Protein AF-A0A819MX46-F1 (afdb_monomer_lite)

Secondary structure (DSSP, 8-state):
-TTTTEEEEEEEE-TTSSEEEEEEEETTSS-EEEEEEETTBSSEEEEEEEE--EEE-SS-EEEETTBSSEEEEESEEEEEETTS-EEEEEESSS-EEEEEETTEEEESS-EEEEEEEEEPPSSHHHHHHHHHHTTEEEEEEEEEEEEETTEEEEEEEEEEEE-TTSPPEEEE-HHHHHHB-TTT-EEEEEEEE-SSS-EEEEEE-SEEEEEES---

Structure (mmCIF, N/CA/C/O backbone):
data_AF-A0A819MX46-F1
#
_entry.id   AF-A0A819MX46-F1
#
loop_
_atom_site.group_PDB
_atom_site.id
_atom_site.type_symbol
_atom_site.label_atom_id
_atom_site.label_alt_id
_atom_site.label_comp_id
_atom_site.label_asym_id
_atom_site.label_entity_id
_atom_site.label_seq_id
_atom_site.pdbx_PDB_ins_code
_atom_site.Cartn_x
_atom_site.Cartn_y
_atom_site.Cartn_z
_atom_site.occupancy
_atom_site.B_iso_or_equiv
_atom_site.auth_seq_id
_atom_site.auth_comp_id
_atom_site.auth_asym_id
_atom_site.auth_atom_id
_atom_site.pdbx_PDB_model_num
ATOM 1 N N . THR A 1 1 ? -19.510 -9.270 14.414 1.00 53.75 1 THR A N 1
ATOM 2 C CA . THR A 1 1 ? -18.675 -8.333 13.628 1.00 53.75 1 THR A CA 1
ATOM 3 C C . THR A 1 1 ? -19.133 -8.400 12.187 1.00 53.75 1 THR A C 1
ATOM 5 O O . THR A 1 1 ? -19.470 -9.494 11.762 1.00 53.75 1 THR A O 1
ATOM 8 N N . GLU A 1 2 ? -19.171 -7.277 11.461 1.00 59.25 2 GLU A N 1
ATOM 9 C CA . GLU A 1 2 ? -19.711 -7.155 10.081 1.00 59.25 2 GLU A CA 1
ATOM 10 C C . GLU A 1 2 ? -19.199 -8.226 9.093 1.00 59.25 2 GLU A C 1
ATOM 12 O O . GLU A 1 2 ? -19.876 -8.558 8.134 1.00 59.25 2 GLU A O 1
ATOM 17 N N . PHE A 1 3 ? -18.049 -8.849 9.358 1.00 66.06 3 PHE A N 1
ATOM 18 C CA . PHE A 1 3 ? -17.465 -9.887 8.506 1.00 66.06 3 PHE A CA 1
ATOM 19 C C . PHE A 1 3 ? -17.451 -11.304 9.114 1.00 66.06 3 PHE A C 1
ATOM 21 O O . PHE A 1 3 ? -16.640 -12.141 8.740 1.00 66.06 3 PHE A O 1
ATOM 28 N N . SER A 1 4 ? -18.353 -11.640 10.043 1.00 63.56 4 SER A N 1
ATOM 29 C CA . SER A 1 4 ? -18.427 -13.011 10.592 1.00 63.56 4 SER A CA 1
ATOM 30 C C . SER A 1 4 ? -18.821 -14.085 9.561 1.00 63.56 4 SER A C 1
ATOM 32 O O . SER A 1 4 ? -18.585 -15.264 9.800 1.00 63.56 4 SER A O 1
ATOM 34 N N . THR A 1 5 ? -19.396 -13.685 8.420 1.00 72.69 5 THR A N 1
ATOM 35 C CA . THR A 1 5 ? -19.747 -14.537 7.263 1.00 72.69 5 THR A CA 1
ATOM 36 C C . THR A 1 5 ? -19.265 -13.894 5.956 1.00 72.69 5 THR A C 1
ATOM 38 O O . THR A 1 5 ? -20.031 -13.603 5.041 1.00 72.69 5 THR A O 1
ATOM 41 N N . GLN A 1 6 ? -17.968 -13.599 5.896 1.00 82.88 6 GLN A N 1
ATOM 42 C CA . GLN A 1 6 ? -17.327 -12.958 4.745 1.00 82.88 6 GLN A CA 1
ATOM 43 C C . GLN A 1 6 ? -17.134 -13.915 3.556 1.00 82.88 6 GLN A C 1
ATOM 45 O O . GLN A 1 6 ? -16.732 -15.066 3.731 1.00 82.88 6 GLN A O 1
ATOM 50 N N . LYS A 1 7 ? -17.364 -13.413 2.340 1.00 89.50 7 LYS A N 1
ATOM 51 C CA . LYS A 1 7 ? -16.991 -14.060 1.076 1.00 89.50 7 LYS A CA 1
ATOM 52 C C . LYS A 1 7 ? -15.797 -13.353 0.450 1.00 89.50 7 LYS A C 1
ATOM 54 O O . LYS A 1 7 ? -15.616 -12.150 0.639 1.00 89.50 7 LYS A O 1
ATOM 59 N N . PHE A 1 8 ? -15.010 -14.111 -0.308 1.00 93.81 8 PHE A N 1
ATOM 60 C CA . PHE A 1 8 ? -13.882 -13.611 -1.086 1.00 93.81 8 PHE A CA 1
ATOM 61 C C . PHE A 1 8 ? -14.076 -13.958 -2.554 1.00 93.81 8 PHE A C 1
ATOM 63 O O . PHE A 1 8 ? -14.440 -15.084 -2.886 1.00 93.81 8 PHE A O 1
ATOM 70 N N . GLU A 1 9 ? -13.795 -12.995 -3.419 1.00 95.44 9 GLU A N 1
ATOM 71 C CA . GLU A 1 9 ? -13.891 -13.142 -4.865 1.00 95.44 9 GLU A CA 1
ATOM 72 C C . GLU A 1 9 ? -12.695 -12.457 -5.530 1.00 95.44 9 GLU A C 1
ATOM 74 O O . GLU A 1 9 ? -12.304 -11.357 -5.133 1.00 95.44 9 GLU A O 1
ATOM 79 N N . ILE A 1 10 ? -12.111 -13.102 -6.541 1.00 96.44 10 ILE A N 1
ATOM 80 C CA . ILE A 1 10 ? -11.171 -12.445 -7.453 1.00 96.44 10 ILE A CA 1
ATOM 81 C C . ILE A 1 10 ? -12.015 -11.734 -8.506 1.00 96.44 10 ILE A C 1
ATOM 83 O O . ILE A 1 10 ? -12.691 -12.391 -9.290 1.00 96.44 10 ILE A O 1
ATOM 87 N N . ILE A 1 11 ? -11.973 -10.404 -8.517 1.00 96.94 11 ILE A N 1
ATOM 88 C CA . ILE A 1 11 ? -12.794 -9.586 -9.424 1.00 96.94 11 ILE A CA 1
ATOM 89 C C . ILE A 1 11 ? -12.012 -9.071 -10.637 1.00 96.94 11 ILE A C 1
ATOM 91 O O . ILE A 1 11 ? -12.609 -8.564 -11.581 1.00 96.94 11 ILE A O 1
ATOM 95 N N . TYR A 1 12 ? -10.680 -9.169 -10.605 1.00 96.75 12 TYR A N 1
ATOM 96 C CA . TYR A 1 12 ? -9.804 -8.758 -11.700 1.00 96.75 12 TYR A CA 1
ATOM 97 C C . TYR A 1 12 ? -8.440 -9.445 -11.597 1.00 96.75 12 TYR A C 1
ATOM 99 O O . TYR A 1 12 ? -7.928 -9.643 -10.492 1.00 96.75 12 TYR A O 1
ATOM 107 N N . VAL A 1 13 ? -7.848 -9.753 -12.747 1.00 96.06 13 VAL A N 1
ATOM 108 C CA . VAL A 1 13 ? -6.451 -10.165 -12.927 1.00 96.06 13 VAL A CA 1
ATOM 109 C C . VAL A 1 13 ? -5.964 -9.441 -14.178 1.00 96.06 13 VAL A C 1
ATOM 111 O O . VAL A 1 13 ? -6.679 -9.454 -15.181 1.00 96.06 13 VAL A O 1
ATOM 114 N N . ASP A 1 14 ? -4.808 -8.779 -14.117 1.00 93.19 14 ASP A N 1
ATOM 115 C CA . ASP A 1 14 ? -4.242 -8.163 -15.319 1.00 93.19 14 ASP A CA 1
ATOM 116 C C . ASP A 1 14 ? -3.631 -9.223 -16.253 1.00 93.19 14 ASP A C 1
ATOM 118 O O . ASP A 1 14 ? -3.225 -10.305 -15.830 1.00 93.19 14 ASP A O 1
ATOM 122 N N . ASP A 1 15 ? -3.562 -8.911 -17.543 1.00 87.38 15 ASP A N 1
ATOM 123 C CA . ASP A 1 15 ? -2.769 -9.666 -18.517 1.00 87.38 15 ASP A CA 1
ATOM 124 C C . ASP A 1 15 ? -1.488 -8.861 -18.753 1.00 87.38 15 ASP A C 1
ATOM 126 O O . ASP A 1 15 ? -1.492 -7.903 -19.532 1.00 87.38 15 ASP A O 1
ATOM 130 N N . PRO A 1 16 ? -0.466 -9.071 -17.902 1.00 88.88 16 PRO A N 1
ATOM 131 C CA . PRO A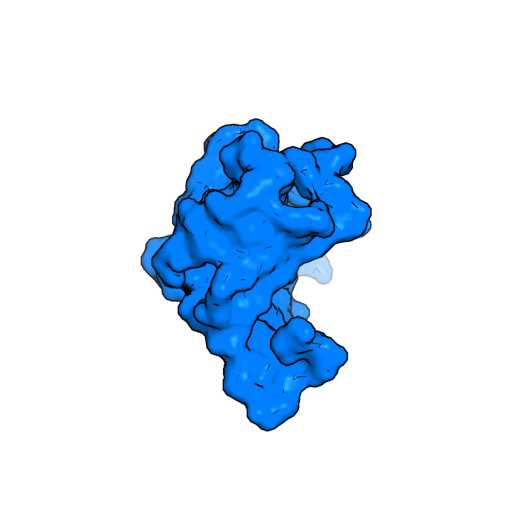 1 16 ? 0.346 -10.297 -17.940 1.00 88.88 16 PRO A CA 1
ATOM 132 C C . PRO A 1 16 ? 0.491 -11.037 -16.582 1.00 88.88 16 PRO A C 1
ATOM 134 O O . PRO A 1 16 ? 1.447 -11.792 -16.382 1.00 88.88 16 PRO A O 1
ATOM 137 N N . GLY A 1 17 ? -0.395 -10.802 -15.610 1.00 92.00 17 GLY A N 1
ATOM 138 C CA . GLY A 1 17 ? -0.396 -11.480 -14.305 1.00 92.00 17 GLY A CA 1
ATOM 139 C C . GLY A 1 17 ? 0.485 -10.840 -13.219 1.00 92.00 17 GLY A C 1
ATOM 140 O O . GLY A 1 17 ? 0.963 -11.532 -12.308 1.00 92.00 17 GLY A O 1
ATOM 141 N N . PHE A 1 18 ? 0.722 -9.526 -13.283 1.00 94.31 18 PHE A N 1
ATOM 142 C CA . PHE A 1 18 ? 1.382 -8.757 -12.219 1.00 94.31 18 PHE A CA 1
ATOM 143 C C . PHE A 1 18 ? 0.427 -8.283 -11.122 1.00 94.31 18 PHE A C 1
ATOM 145 O O . PHE A 1 18 ? 0.902 -7.943 -10.028 1.00 94.31 18 PHE A O 1
ATOM 152 N N . SER A 1 19 ? -0.881 -8.280 -11.366 1.00 96.75 19 SER A N 1
ATOM 153 C CA . SER A 1 19 ? -1.886 -7.923 -10.377 1.00 96.75 19 SER A CA 1
ATOM 154 C C . SER A 1 19 ? -3.064 -8.882 -10.329 1.00 96.75 19 SER A C 1
ATOM 156 O O . SER A 1 19 ? -3.458 -9.515 -11.304 1.00 96.75 19 SER A O 1
ATOM 158 N N . LEU A 1 20 ? -3.655 -8.952 -9.143 1.00 97.31 20 LEU A N 1
ATOM 159 C CA . LEU A 1 20 ? -4.991 -9.481 -8.939 1.00 97.31 20 LEU A CA 1
ATOM 160 C C . LEU A 1 20 ? -5.723 -8.570 -7.959 1.00 97.31 20 LEU A C 1
ATOM 162 O O . LEU A 1 20 ? -5.113 -8.021 -7.041 1.00 97.31 20 LEU A O 1
ATOM 166 N N . THR A 1 21 ? -7.029 -8.415 -8.125 1.00 98.12 21 THR A N 1
ATOM 167 C CA . THR A 1 21 ? -7.861 -7.649 -7.195 1.00 98.12 21 THR A CA 1
ATOM 168 C C . THR A 1 21 ? -8.832 -8.578 -6.492 1.00 98.12 21 THR A C 1
ATOM 170 O O . THR A 1 21 ? -9.661 -9.230 -7.129 1.00 98.12 21 THR A O 1
ATOM 173 N N . LEU A 1 22 ? -8.735 -8.618 -5.163 1.00 97.56 22 LEU A N 1
ATOM 174 C CA . LEU A 1 22 ? -9.666 -9.343 -4.307 1.00 97.56 22 LEU A CA 1
ATOM 175 C C . LEU A 1 22 ? -10.770 -8.414 -3.822 1.00 97.56 22 LEU A C 1
ATOM 177 O O . LEU A 1 22 ? -10.511 -7.275 -3.439 1.00 97.56 22 LEU A O 1
ATOM 181 N N . LYS A 1 23 ? -11.988 -8.935 -3.752 1.00 96.69 23 LYS A N 1
ATOM 182 C CA . LYS A 1 23 ? -13.108 -8.316 -3.055 1.00 96.69 23 LYS A CA 1
ATOM 183 C C . LYS A 1 23 ? -13.512 -9.201 -1.889 1.00 96.69 23 LYS A C 1
ATOM 185 O O . LYS A 1 23 ? -13.862 -10.363 -2.078 1.00 96.69 23 LYS A O 1
ATOM 190 N N . MET A 1 24 ? -13.485 -8.635 -0.691 1.00 95.25 24 MET A N 1
ATOM 191 C CA . MET A 1 24 ? -14.119 -9.207 0.488 1.00 95.25 24 MET A CA 1
ATOM 192 C C . MET A 1 24 ? -15.455 -8.506 0.710 1.00 95.25 24 MET A C 1
ATOM 194 O O . MET A 1 24 ? -15.516 -7.278 0.679 1.00 95.25 24 MET A O 1
ATOM 198 N N . TYR A 1 25 ? -16.530 -9.254 0.922 1.00 93.94 25 TYR A N 1
ATOM 199 C CA . TYR A 1 25 ? -17.860 -8.681 1.132 1.00 93.94 25 TYR A CA 1
ATOM 200 C C . TYR A 1 25 ? -18.735 -9.598 1.983 1.00 93.94 25 TYR A C 1
ATOM 202 O O . TYR A 1 25 ? -18.407 -10.765 2.205 1.00 93.94 25 TYR A O 1
ATOM 210 N N . GLN A 1 26 ? -19.853 -9.060 2.458 1.00 87.19 26 GLN A N 1
ATOM 211 C CA . GLN A 1 26 ? -20.909 -9.827 3.107 1.00 87.19 26 GLN A CA 1
ATOM 212 C C . GLN A 1 26 ? -22.122 -9.889 2.172 1.00 87.19 26 GLN A C 1
ATOM 214 O O . GLN A 1 26 ? -22.510 -8.878 1.585 1.00 87.19 26 GLN A O 1
ATOM 219 N N . GLU A 1 27 ? -22.724 -11.068 2.015 1.00 83.19 27 GLU A N 1
ATOM 220 C CA . GLU A 1 27 ? -23.950 -11.197 1.222 1.00 83.19 27 GLU A CA 1
ATOM 221 C C . GLU A 1 27 ? -25.087 -10.373 1.822 1.00 83.19 27 GLU A C 1
ATOM 223 O O . GLU A 1 27 ? -25.226 -10.281 3.040 1.00 83.19 27 GLU A O 1
ATOM 228 N N . ASN A 1 28 ? -25.911 -9.788 0.951 1.00 85.12 28 ASN A N 1
ATOM 229 C CA . ASN A 1 28 ? -27.025 -8.915 1.332 1.00 85.12 28 ASN A CA 1
ATOM 230 C C . ASN A 1 28 ? -26.604 -7.658 2.124 1.00 85.12 28 ASN A C 1
ATOM 232 O O . ASN A 1 28 ? -27.431 -7.048 2.798 1.00 85.12 28 ASN A O 1
ATOM 236 N N . SER A 1 29 ? -25.335 -7.246 2.024 1.00 86.62 29 SER A N 1
ATOM 237 C CA . SER A 1 29 ? -24.815 -5.988 2.562 1.00 86.62 29 SER A CA 1
ATOM 238 C C . SER A 1 29 ? -24.080 -5.197 1.477 1.00 86.62 29 SER A C 1
ATOM 240 O O . SER A 1 29 ? -23.546 -5.760 0.523 1.00 86.62 29 SER A O 1
ATOM 242 N N . GLN A 1 30 ? -24.030 -3.874 1.631 1.00 87.25 30 GLN A N 1
ATOM 243 C CA . GLN A 1 30 ? -23.189 -3.004 0.799 1.00 87.25 30 GLN A CA 1
ATOM 244 C C . GLN A 1 30 ? -21.731 -2.950 1.295 1.00 87.25 30 GLN A C 1
ATOM 246 O O . GLN A 1 30 ? -20.857 -2.430 0.595 1.00 87.25 30 GLN A O 1
ATOM 251 N N . SER A 1 31 ? -21.456 -3.496 2.485 1.00 93.62 31 SER A N 1
ATOM 252 C CA . SER A 1 31 ? -20.128 -3.521 3.093 1.00 93.62 31 SER A CA 1
ATOM 253 C C . SER A 1 31 ? -19.159 -4.370 2.275 1.00 93.62 31 SER A C 1
ATOM 255 O O . SER A 1 31 ? -19.372 -5.567 2.062 1.00 93.62 31 SER A O 1
ATOM 257 N N . SER A 1 32 ? -18.063 -3.762 1.829 1.00 95.62 32 SER A N 1
ATOM 258 C CA . SER A 1 32 ? -17.003 -4.486 1.128 1.00 95.62 32 SER A CA 1
ATOM 259 C C . SER A 1 32 ? -15.630 -3.857 1.328 1.00 95.62 32 SER A C 1
ATOM 261 O O . SER A 1 32 ? -15.505 -2.694 1.713 1.00 95.62 32 SER A O 1
ATOM 263 N N . ILE A 1 33 ? -14.598 -4.658 1.076 1.00 97.44 33 ILE A N 1
ATOM 264 C CA . ILE A 1 33 ? -13.205 -4.233 1.012 1.00 97.44 33 ILE A CA 1
ATOM 265 C C . ILE A 1 33 ? -12.617 -4.737 -0.303 1.00 97.44 33 ILE A C 1
ATOM 267 O O . ILE A 1 33 ? -12.605 -5.944 -0.551 1.00 97.44 33 ILE A O 1
ATOM 271 N N . ILE A 1 34 ? -12.115 -3.825 -1.130 1.00 98.12 34 ILE A N 1
ATOM 272 C CA . ILE A 1 34 ? -11.384 -4.152 -2.358 1.00 98.12 34 ILE A CA 1
ATOM 273 C C . ILE A 1 34 ? -9.882 -4.034 -2.089 1.00 98.12 34 ILE A C 1
ATOM 275 O O . ILE A 1 34 ? -9.417 -3.071 -1.484 1.00 98.12 34 ILE A O 1
ATOM 279 N N . MET A 1 35 ? -9.117 -5.033 -2.516 1.00 98.25 35 MET A N 1
ATOM 280 C CA . MET A 1 35 ? -7.686 -5.162 -2.251 1.00 98.25 35 MET A CA 1
ATOM 281 C C . MET A 1 35 ? -6.945 -5.438 -3.562 1.00 98.25 35 MET A C 1
ATOM 283 O O . MET A 1 35 ? -6.883 -6.598 -3.987 1.00 98.25 35 MET A O 1
ATOM 287 N N . PRO A 1 36 ? -6.383 -4.408 -4.219 1.00 98.00 36 PRO A N 1
ATOM 288 C CA . PRO A 1 36 ? -5.466 -4.619 -5.329 1.00 98.00 36 PRO A CA 1
ATOM 289 C C . PRO A 1 36 ? -4.142 -5.170 -4.789 1.00 98.00 36 PRO A C 1
ATOM 291 O O . PRO A 1 36 ? -3.458 -4.531 -3.986 1.00 98.00 36 PRO A O 1
ATOM 294 N N . ILE A 1 37 ? -3.776 -6.371 -5.225 1.00 97.75 37 ILE A N 1
ATOM 295 C CA . ILE A 1 37 ? -2.516 -7.030 -4.892 1.00 97.75 37 ILE A CA 1
ATOM 296 C C . ILE A 1 37 ? -1.636 -6.971 -6.131 1.00 97.75 37 ILE A C 1
ATOM 298 O O . ILE A 1 37 ? -1.878 -7.676 -7.107 1.00 97.75 37 ILE A O 1
ATOM 302 N N . VAL A 1 38 ? -0.603 -6.130 -6.081 1.00 97.50 38 VAL A N 1
ATOM 303 C CA . VAL A 1 38 ? 0.320 -5.913 -7.202 1.00 97.50 38 VAL A CA 1
ATOM 304 C C . VAL A 1 38 ? 1.732 -6.325 -6.810 1.00 97.50 38 VAL A C 1
ATOM 306 O O . VAL A 1 38 ? 2.211 -6.032 -5.709 1.00 97.50 38 VAL A O 1
ATOM 309 N N . ARG A 1 39 ? 2.418 -7.014 -7.721 1.00 95.06 39 ARG A N 1
ATOM 310 C CA . ARG A 1 39 ? 3.807 -7.454 -7.555 1.00 95.06 39 ARG A CA 1
ATOM 311 C C . ARG A 1 39 ? 4.733 -6.273 -7.278 1.00 95.06 39 ARG A C 1
ATOM 313 O O . ARG A 1 39 ? 5.031 -5.518 -8.185 1.00 95.06 39 ARG A O 1
ATOM 320 N N . GLY A 1 40 ? 5.253 -6.207 -6.051 1.00 95.50 40 GLY A N 1
ATOM 321 C CA . GLY A 1 40 ? 6.196 -5.1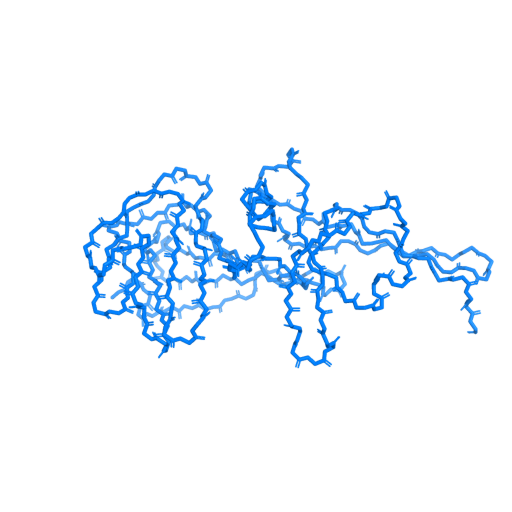75 -5.610 1.00 95.50 40 GLY A CA 1
ATOM 322 C C . GLY A 1 40 ? 5.553 -4.018 -4.837 1.00 95.50 40 GLY A C 1
ATOM 323 O O . GLY A 1 40 ? 6.268 -3.103 -4.431 1.00 95.50 40 GLY A O 1
ATOM 324 N N . MET A 1 41 ? 4.238 -4.025 -4.596 1.00 97.44 41 MET A N 1
ATOM 325 C CA . MET A 1 41 ? 3.563 -2.908 -3.925 1.00 97.44 41 MET A CA 1
ATOM 326 C C . MET A 1 41 ? 4.273 -2.490 -2.622 1.00 97.44 41 MET A C 1
ATOM 328 O O . MET A 1 41 ? 4.567 -3.319 -1.759 1.00 97.44 41 MET A O 1
ATOM 332 N N . ALA A 1 42 ? 4.551 -1.192 -2.470 1.00 97.88 42 ALA A N 1
ATOM 333 C CA . ALA A 1 42 ? 5.226 -0.665 -1.278 1.00 97.88 42 ALA A CA 1
ATOM 334 C C . ALA A 1 42 ? 4.301 -0.561 -0.050 1.00 97.88 42 ALA A C 1
ATOM 336 O O . ALA A 1 42 ? 4.762 -0.433 1.085 1.00 97.88 42 ALA A O 1
ATOM 337 N N . TYR A 1 43 ? 2.990 -0.640 -0.281 1.00 98.50 43 TYR A N 1
ATOM 338 C CA . TYR A 1 43 ? 1.957 -0.591 0.743 1.00 98.50 43 TYR A CA 1
ATOM 339 C C . TYR A 1 43 ? 0.869 -1.588 0.369 1.00 98.50 43 TYR A C 1
ATOM 341 O O . TYR A 1 43 ? 0.444 -1.634 -0.790 1.00 98.50 43 TYR A O 1
ATOM 349 N N . 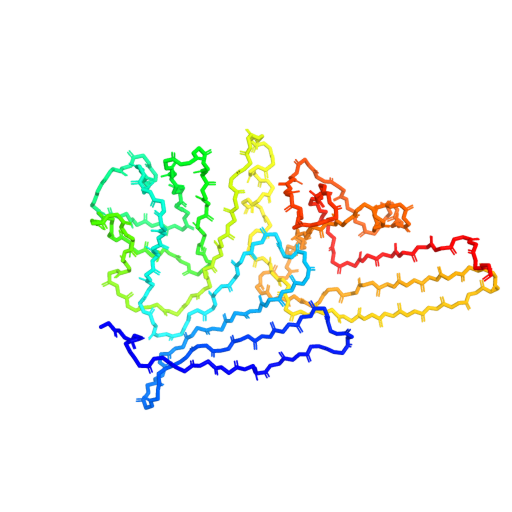VAL A 1 44 ? 0.369 -2.317 1.360 1.00 98.00 44 VAL A N 1
ATOM 350 C CA . VAL A 1 44 ? -0.877 -3.072 1.222 1.00 98.00 44 VAL A CA 1
ATOM 351 C C . VAL A 1 44 ? -2.024 -2.069 1.198 1.00 98.00 44 VAL A C 1
ATOM 353 O O . VAL A 1 44 ? -2.035 -1.144 2.009 1.00 98.00 44 VAL A O 1
ATOM 356 N N . THR A 1 45 ? -2.962 -2.219 0.266 1.00 98.69 45 THR A N 1
ATOM 357 C CA . THR A 1 45 ? -4.048 -1.252 0.048 1.00 98.69 45 THR A CA 1
ATOM 358 C C . THR A 1 45 ? -5.404 -1.915 0.266 1.00 98.69 45 THR A C 1
ATOM 360 O O . THR A 1 45 ? -5.642 -3.013 -0.231 1.00 98.69 45 THR A O 1
ATOM 363 N N . PHE A 1 46 ? -6.281 -1.237 1.002 1.00 98.44 46 PHE A N 1
ATOM 364 C CA . PHE A 1 46 ? -7.634 -1.677 1.326 1.00 98.44 46 PHE A CA 1
ATOM 365 C C . PHE A 1 46 ? -8.615 -0.545 1.024 1.00 98.44 46 PHE A C 1
ATOM 367 O O . PHE A 1 46 ? -8.626 0.476 1.711 1.00 98.44 46 PHE A O 1
ATOM 374 N N . GLU A 1 47 ? -9.448 -0.712 0.008 1.00 98.44 47 GLU A N 1
ATOM 375 C CA . GLU A 1 47 ? -10.532 0.214 -0.304 1.00 98.44 47 GLU A CA 1
ATOM 376 C C . GLU A 1 47 ? -11.801 -0.239 0.422 1.00 98.44 47 GLU A C 1
ATOM 378 O O . GLU A 1 47 ? -12.464 -1.188 0.007 1.00 98.44 47 GLU A O 1
ATOM 383 N N . TYR A 1 48 ? -12.117 0.418 1.533 1.00 97.81 48 TYR A N 1
ATOM 384 C CA . TYR A 1 48 ? -13.323 0.175 2.316 1.00 97.81 48 TYR A CA 1
ATOM 385 C C . TYR A 1 48 ? -14.527 0.868 1.674 1.00 97.81 48 TYR A C 1
ATOM 387 O O . TYR A 1 48 ? -14.446 2.039 1.299 1.00 97.81 48 TYR A O 1
ATOM 395 N N . ASN A 1 49 ? -15.659 0.170 1.640 1.00 96.94 49 ASN A N 1
ATOM 396 C CA . ASN A 1 49 ? -16.969 0.717 1.314 1.00 96.94 49 ASN A CA 1
ATOM 397 C C . ASN A 1 49 ? -17.959 0.331 2.413 1.00 96.94 49 ASN A C 1
ATOM 399 O O . ASN A 1 49 ? -18.251 -0.856 2.561 1.00 96.94 49 ASN A O 1
ATOM 403 N N . SER A 1 50 ? -18.456 1.313 3.171 1.00 95.38 50 SER A N 1
ATOM 404 C CA . SER A 1 50 ? -19.415 1.124 4.271 1.00 95.38 50 SER A CA 1
ATOM 405 C C . SER A 1 50 ? -19.055 -0.032 5.213 1.00 95.38 50 SER A C 1
ATOM 407 O O . SER A 1 50 ? -19.892 -0.878 5.522 1.00 95.38 50 SER A O 1
ATOM 409 N N . ALA A 1 51 ? -17.794 -0.100 5.640 1.00 95.25 51 ALA A N 1
ATOM 410 C CA . ALA A 1 51 ? -17.289 -1.180 6.487 1.00 95.25 51 ALA A CA 1
ATOM 411 C C . ALA A 1 51 ? -16.427 -0.631 7.627 1.00 95.25 51 ALA A C 1
ATOM 413 O O . ALA A 1 51 ? -15.721 0.364 7.457 1.00 95.25 51 ALA A O 1
ATOM 414 N N . THR A 1 52 ? -16.480 -1.269 8.794 1.00 95.88 52 THR A N 1
ATOM 415 C CA . THR A 1 52 ? -15.741 -0.849 9.991 1.00 95.88 52 THR A CA 1
ATOM 416 C C . THR A 1 52 ? -14.360 -1.519 10.034 1.00 95.88 52 THR A C 1
ATOM 418 O O . THR A 1 52 ? -14.285 -2.751 10.086 1.00 95.88 52 THR A O 1
ATOM 421 N N . PRO A 1 53 ? -13.243 -0.762 10.038 1.00 96.06 53 PRO A N 1
ATOM 422 C CA . PRO A 1 53 ? -11.906 -1.346 10.093 1.00 96.06 53 PRO A CA 1
ATOM 423 C C . PRO A 1 53 ? -11.670 -2.154 11.364 1.00 96.06 53 PRO A C 1
ATOM 425 O O . PRO A 1 53 ? -12.039 -1.744 12.464 1.00 96.06 53 PRO A O 1
ATOM 428 N N . LYS A 1 54 ? -10.963 -3.271 11.225 1.00 95.62 54 LYS A N 1
ATOM 429 C CA . LYS A 1 54 ? -10.392 -4.008 12.349 1.00 95.62 54 LYS A CA 1
ATOM 430 C C . LYS A 1 54 ? -8.972 -4.414 11.988 1.00 95.62 54 LYS A C 1
ATOM 432 O O . LYS A 1 54 ? -8.775 -5.133 11.013 1.00 95.62 54 LYS A O 1
ATOM 437 N N . ILE A 1 55 ? -7.995 -3.977 12.777 1.00 96.06 55 ILE A N 1
ATOM 438 C CA . ILE A 1 55 ? -6.604 -4.410 12.634 1.00 96.06 55 ILE A CA 1
ATOM 439 C C . ILE A 1 55 ? -6.254 -5.304 13.817 1.00 96.06 55 ILE A C 1
ATOM 441 O O . ILE A 1 55 ? -6.381 -4.919 14.980 1.00 96.06 55 ILE A O 1
ATOM 445 N N . SER A 1 56 ? -5.802 -6.511 13.503 1.00 94.69 56 SER A N 1
ATOM 446 C CA . SER A 1 56 ? -5.331 -7.496 14.469 1.00 94.69 56 SER A CA 1
ATOM 447 C C . SER A 1 56 ? -4.061 -8.156 13.957 1.00 94.69 56 SER A C 1
ATOM 449 O O . SER A 1 56 ? -3.857 -8.282 12.752 1.00 94.69 56 SER A O 1
ATOM 451 N N . THR A 1 57 ? -3.227 -8.610 14.880 1.00 95.62 57 THR A N 1
ATOM 452 C CA . THR A 1 57 ? -1.957 -9.279 14.599 1.00 95.62 57 THR A CA 1
ATOM 453 C C . THR A 1 57 ? -1.745 -10.401 15.613 1.00 95.62 57 THR A C 1
ATOM 455 O O . THR A 1 57 ? -2.351 -10.399 16.684 1.00 95.62 57 THR A O 1
ATOM 458 N N . THR A 1 58 ? -0.907 -11.376 15.268 1.00 95.75 58 THR A N 1
ATOM 459 C CA . THR A 1 58 ? -0.452 -12.426 16.194 1.00 95.75 58 THR A CA 1
ATOM 460 C C . THR A 1 58 ? 0.596 -11.911 17.182 1.00 95.75 58 THR A C 1
ATOM 462 O O . THR A 1 58 ? 0.834 -12.533 18.213 1.00 95.75 58 THR A O 1
ATOM 465 N N . HIS A 1 59 ? 1.221 -10.772 16.880 1.00 97.25 59 HIS A N 1
ATOM 466 C CA . HIS A 1 59 ? 2.166 -10.089 17.757 1.00 97.25 59 HIS A CA 1
ATOM 467 C C . HIS A 1 59 ? 1.444 -9.131 18.712 1.00 97.25 59 HIS A C 1
ATOM 469 O O . HIS A 1 59 ? 0.346 -8.654 18.425 1.00 97.25 59 HIS A O 1
ATOM 475 N N . ALA A 1 60 ? 2.063 -8.814 19.849 1.00 97.31 60 ALA A N 1
ATOM 476 C CA . ALA A 1 60 ? 1.512 -7.802 20.742 1.00 97.31 60 ALA A CA 1
ATOM 477 C C . ALA A 1 60 ? 1.763 -6.400 20.163 1.00 97.31 60 ALA A C 1
ATOM 479 O O . ALA A 1 60 ? 2.899 -6.069 19.820 1.00 97.31 60 ALA A O 1
ATOM 480 N N . ILE A 1 61 ? 0.715 -5.588 20.060 1.00 98.38 61 ILE A N 1
ATOM 481 C CA . ILE A 1 61 ? 0.769 -4.150 19.832 1.00 98.38 61 ILE A CA 1
ATOM 482 C C . ILE A 1 61 ? 1.189 -3.509 21.156 1.00 98.38 61 ILE A C 1
ATOM 484 O O . ILE A 1 61 ? 0.467 -3.571 22.147 1.00 98.38 61 ILE A O 1
ATOM 488 N N . LEU A 1 62 ? 2.379 -2.917 21.179 1.00 98.06 62 LEU A N 1
ATOM 489 C CA . LEU A 1 62 ? 2.928 -2.235 22.349 1.00 98.06 62 LEU A CA 1
ATOM 490 C C . LEU A 1 62 ? 2.368 -0.821 22.483 1.00 98.06 62 LEU A C 1
ATOM 492 O O . LEU A 1 62 ? 2.058 -0.374 23.584 1.00 98.06 62 LEU A O 1
ATOM 496 N N . SER A 1 63 ? 2.250 -0.110 21.363 1.00 98.31 63 SER A N 1
ATOM 497 C CA . SER A 1 63 ? 1.663 1.224 21.328 1.00 98.31 63 SER A CA 1
ATOM 498 C C . SER A 1 63 ? 1.188 1.602 19.932 1.00 98.31 63 SER A C 1
ATOM 500 O O . SER A 1 63 ? 1.641 1.055 18.923 1.00 98.31 63 SER A O 1
ATOM 502 N N . VAL A 1 64 ? 0.268 2.560 19.885 1.00 98.50 64 VAL A N 1
ATOM 503 C CA . VAL A 1 64 ? -0.231 3.191 18.664 1.00 98.50 64 VAL A CA 1
ATOM 504 C C . VAL A 1 64 ? -0.065 4.694 18.849 1.00 98.50 64 VAL A C 1
ATOM 506 O O . VAL A 1 64 ? -0.623 5.254 19.788 1.00 98.50 64 VAL A O 1
ATOM 509 N N . ASN A 1 65 ? 0.760 5.345 18.026 1.00 98.00 65 ASN A N 1
ATOM 510 C CA . ASN A 1 65 ? 1.160 6.753 18.210 1.00 98.00 65 ASN A CA 1
ATOM 511 C C . ASN A 1 65 ? 1.622 7.074 19.652 1.00 98.00 65 ASN A C 1
ATOM 513 O O . ASN A 1 65 ? 1.326 8.136 20.194 1.00 98.00 65 ASN A O 1
ATOM 517 N N . GLY A 1 66 ? 2.319 6.133 20.298 1.00 97.56 66 GLY A N 1
ATOM 518 C CA . GLY A 1 66 ? 2.797 6.272 21.679 1.00 97.56 66 GLY A CA 1
ATOM 519 C C . GLY A 1 66 ? 1.758 5.980 22.769 1.00 97.56 66 GLY A C 1
ATOM 520 O O . GLY A 1 66 ? 2.126 5.930 23.939 1.00 97.56 66 GLY A O 1
ATOM 521 N N . GLN A 1 67 ? 0.492 5.729 22.423 1.00 97.38 67 GLN A N 1
ATOM 522 C CA . GLN A 1 67 ? -0.555 5.361 23.382 1.00 97.38 67 GLN A CA 1
ATOM 523 C C . GLN A 1 67 ? -0.698 3.841 23.511 1.00 97.38 67 GLN A C 1
ATOM 525 O O . GLN A 1 67 ? -0.600 3.114 22.525 1.00 97.38 67 GLN A O 1
ATOM 530 N N . THR A 1 68 ? -0.953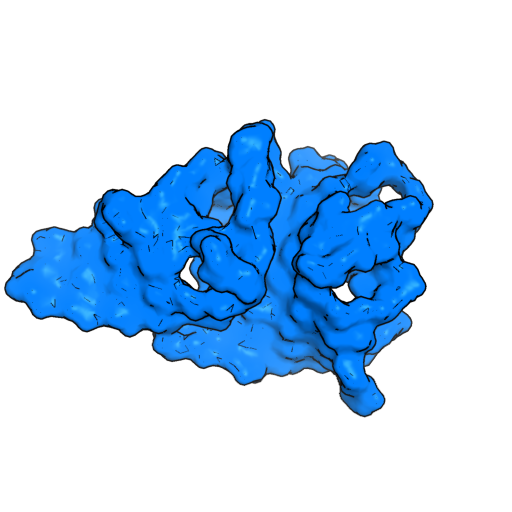 3.355 24.726 1.00 96.88 68 THR A N 1
ATOM 531 C CA . THR A 1 68 ? -1.084 1.917 25.039 1.00 96.88 68 THR A CA 1
ATOM 532 C C . THR A 1 68 ? -2.533 1.422 25.069 1.00 96.88 68 THR A C 1
ATOM 534 O O . THR A 1 68 ? -2.774 0.222 25.147 1.00 96.88 68 THR A O 1
ATOM 537 N N . SER A 1 69 ? -3.503 2.335 25.027 1.00 97.38 69 SER A N 1
ATOM 538 C CA . SER A 1 69 ? -4.937 2.054 24.915 1.00 97.38 69 SER A CA 1
ATOM 539 C C . SER A 1 69 ? -5.699 3.342 24.587 1.00 97.38 69 SER A C 1
ATOM 541 O O . SER A 1 69 ? -5.126 4.433 24.629 1.00 97.38 69 SER A O 1
ATOM 543 N N . GLY A 1 70 ? -6.994 3.224 24.296 1.00 97.56 70 GLY A N 1
ATOM 544 C CA . GLY A 1 70 ? -7.896 4.363 24.126 1.00 97.56 70 GLY A CA 1
ATOM 545 C C . GLY A 1 70 ? -8.173 4.709 22.666 1.00 97.56 70 GLY A C 1
ATOM 546 O O . GLY A 1 70 ? -7.884 3.931 21.760 1.00 97.56 70 GLY A O 1
ATOM 547 N N . ARG A 1 71 ? -8.805 5.863 22.434 1.00 98.12 71 ARG A N 1
ATOM 548 C CA . ARG A 1 71 ? -9.218 6.303 21.094 1.00 98.12 71 ARG A CA 1
ATOM 549 C C . ARG A 1 71 ? -8.207 7.261 20.486 1.00 98.12 71 ARG A C 1
ATOM 551 O O . ARG A 1 71 ? -7.812 8.230 21.124 1.00 98.12 71 ARG A O 1
ATOM 558 N N . LEU A 1 72 ? -7.874 7.013 19.226 1.00 98.19 72 LEU A N 1
ATOM 559 C CA . LEU A 1 72 ? -6.975 7.820 18.416 1.00 98.19 72 LEU A CA 1
ATOM 560 C C . LEU A 1 72 ? -7.698 8.256 17.151 1.00 98.19 72 LEU A C 1
ATOM 562 O O . LEU A 1 72 ? -8.239 7.415 16.437 1.00 98.19 72 LEU A O 1
ATOM 566 N N . THR A 1 73 ? -7.662 9.551 16.852 1.00 98.50 73 THR A N 1
ATOM 567 C CA . THR A 1 73 ? -8.205 10.110 15.610 1.00 98.50 73 THR A CA 1
ATOM 568 C C . THR A 1 73 ? -7.076 10.677 14.768 1.00 98.50 73 THR A C 1
ATOM 570 O O . THR A 1 73 ? -6.206 11.372 15.291 1.00 98.50 73 THR A O 1
ATOM 573 N N . GLY A 1 74 ? -7.081 10.382 13.473 1.00 98.19 74 GLY A N 1
ATOM 574 C CA . GLY A 1 74 ? -6.134 10.970 12.535 1.00 98.19 74 GLY A CA 1
ATOM 575 C C . GLY A 1 74 ? -6.065 10.224 11.209 1.00 98.19 74 GLY A C 1
ATOM 576 O O . GLY A 1 74 ? -6.893 9.360 10.914 1.00 98.19 74 GLY A O 1
ATOM 577 N N . LYS A 1 75 ? -5.045 10.564 10.415 1.00 98.12 75 LYS A N 1
ATOM 578 C CA . LYS A 1 75 ? -4.781 9.961 9.094 1.00 98.12 75 LYS A CA 1
ATOM 579 C C . LYS A 1 75 ? -3.566 9.046 9.043 1.00 98.12 75 LYS A C 1
ATOM 581 O O . LYS A 1 75 ? -3.294 8.439 8.011 1.00 98.12 75 LYS A O 1
ATOM 586 N N . ARG A 1 76 ? -2.801 8.987 10.133 1.00 98.38 76 ARG A N 1
ATOM 587 C CA . ARG A 1 76 ? -1.535 8.260 10.225 1.00 98.38 76 ARG A CA 1
ATOM 588 C C . ARG A 1 76 ? -1.388 7.665 11.620 1.00 98.38 76 ARG A C 1
ATOM 590 O O . ARG A 1 76 ? -1.435 8.387 12.616 1.00 98.38 76 ARG A O 1
ATOM 597 N N . PHE A 1 77 ? -1.188 6.355 11.677 1.00 98.69 77 PHE A N 1
ATOM 598 C CA . PHE A 1 77 ? -1.045 5.603 12.918 1.00 98.69 77 PHE A CA 1
ATOM 599 C C . PHE A 1 77 ? 0.220 4.749 12.850 1.00 98.69 77 PHE A C 1
ATOM 601 O O . PHE A 1 77 ? 0.311 3.840 12.026 1.00 98.69 77 PHE A O 1
ATOM 608 N N . GLU A 1 78 ? 1.196 5.035 13.706 1.00 98.62 78 GLU A N 1
ATOM 609 C CA . GLU A 1 78 ? 2.362 4.181 13.921 1.00 98.62 78 GLU A CA 1
ATOM 610 C C . GLU A 1 78 ? 2.028 3.115 14.957 1.00 98.62 78 GLU A C 1
ATOM 612 O O . GLU A 1 78 ? 1.768 3.431 16.115 1.00 98.62 78 GLU A O 1
ATOM 617 N N . ILE A 1 79 ? 2.044 1.858 14.534 1.00 98.69 79 ILE A N 1
ATOM 618 C CA . ILE A 1 79 ? 1.699 0.680 15.324 1.00 98.69 79 ILE A CA 1
ATOM 619 C C . ILE A 1 79 ? 3.002 -0.043 15.659 1.00 98.69 79 ILE A C 1
ATOM 621 O O . ILE A 1 79 ? 3.626 -0.648 14.783 1.00 98.69 79 ILE A O 1
ATOM 625 N N . VAL A 1 80 ? 3.430 0.037 16.916 1.00 98.56 80 VAL A N 1
ATOM 626 C CA . VAL A 1 80 ? 4.661 -0.594 17.409 1.00 98.56 80 VAL A CA 1
ATOM 627 C C . VAL A 1 80 ? 4.339 -1.998 17.900 1.00 98.56 80 VAL A C 1
ATOM 629 O O . VAL A 1 80 ? 3.453 -2.173 18.733 1.00 98.56 80 VAL A O 1
ATOM 632 N N . LEU A 1 81 ? 5.062 -3.000 17.406 1.00 98.50 81 LEU A N 1
ATOM 633 C CA . LEU A 1 81 ? 4.869 -4.405 17.760 1.00 98.50 81 LEU A CA 1
ATOM 634 C C . LEU A 1 81 ? 6.007 -4.932 18.644 1.00 98.50 81 LEU A C 1
ATOM 636 O O . LEU A 1 81 ? 7.142 -4.461 18.586 1.00 98.50 81 LEU A O 1
ATOM 640 N N . ASN A 1 82 ? 5.732 -5.987 19.412 1.00 98.06 82 ASN A N 1
ATOM 641 C CA . ASN A 1 82 ? 6.712 -6.636 20.291 1.00 98.06 82 ASN A CA 1
ATOM 642 C C . ASN A 1 82 ? 7.798 -7.456 19.568 1.00 98.06 82 ASN A C 1
ATOM 644 O O . ASN A 1 82 ? 8.682 -8.007 20.216 1.00 98.06 82 ASN A O 1
ATOM 648 N N . ASN A 1 83 ? 7.758 -7.527 18.238 1.00 97.38 83 ASN A N 1
ATOM 649 C CA . ASN A 1 83 ? 8.772 -8.168 17.398 1.00 97.38 83 ASN A CA 1
ATOM 650 C C . ASN A 1 83 ? 9.758 -7.154 16.783 1.00 97.38 83 ASN A C 1
ATOM 652 O O . ASN A 1 83 ? 10.372 -7.443 15.756 1.00 97.38 83 ASN A O 1
ATOM 656 N N . GLN A 1 84 ? 9.881 -5.964 17.389 1.00 96.88 84 GLN A N 1
ATOM 657 C CA . GLN A 1 84 ? 10.752 -4.860 16.952 1.00 96.88 84 GLN A CA 1
ATOM 658 C C . GLN A 1 84 ? 10.358 -4.239 15.600 1.00 96.88 84 GLN A C 1
ATOM 660 O O . GLN A 1 84 ? 11.124 -3.475 15.014 1.00 96.88 84 GLN A O 1
ATOM 665 N N . GLN A 1 85 ? 9.165 -4.546 15.084 1.00 97.44 85 GLN A N 1
ATOM 666 C CA . GLN A 1 85 ? 8.634 -3.905 13.886 1.00 97.44 85 GLN A CA 1
ATOM 667 C C . GLN A 1 85 ? 7.682 -2.775 14.259 1.00 97.44 85 GLN A C 1
ATOM 669 O O . GLN A 1 85 ? 6.839 -2.921 15.143 1.00 97.44 85 GLN A O 1
ATOM 674 N N . THR A 1 86 ? 7.755 -1.690 13.498 1.00 98.38 86 THR A N 1
ATOM 675 C CA . THR A 1 86 ? 6.730 -0.649 13.496 1.00 98.38 86 THR A CA 1
ATOM 676 C C . THR A 1 86 ? 6.066 -0.631 12.130 1.00 98.38 86 THR A C 1
ATOM 678 O O . THR A 1 86 ? 6.740 -0.652 11.099 1.00 98.38 86 THR A O 1
ATOM 681 N N . TRP A 1 87 ? 4.742 -0.602 12.119 1.00 98.50 87 TRP A N 1
ATOM 682 C CA . TRP A 1 87 ? 3.931 -0.466 10.914 1.00 98.50 87 TRP A CA 1
ATOM 683 C C . TRP A 1 87 ? 3.273 0.907 10.895 1.00 98.50 87 TRP A C 1
ATOM 685 O O . TRP A 1 87 ? 2.972 1.458 11.949 1.00 98.50 87 TRP A O 1
ATOM 695 N N . ILE A 1 88 ? 3.055 1.467 9.711 1.00 98.75 88 ILE A N 1
ATOM 696 C CA . ILE A 1 88 ? 2.351 2.735 9.535 1.00 98.75 88 ILE A CA 1
ATOM 697 C C . ILE A 1 88 ? 1.072 2.456 8.759 1.00 98.75 88 ILE A C 1
ATOM 699 O O . ILE A 1 88 ? 1.122 1.965 7.629 1.00 98.75 88 ILE A O 1
ATOM 703 N N . LEU A 1 89 ? -0.064 2.759 9.381 1.00 98.75 89 LEU A N 1
ATOM 704 C CA . LEU A 1 89 ? -1.376 2.768 8.750 1.00 98.75 89 LEU A CA 1
ATOM 705 C C . LEU A 1 89 ? -1.716 4.198 8.334 1.00 98.75 89 LEU A C 1
ATOM 707 O O . LEU A 1 89 ? -1.695 5.107 9.162 1.00 98.75 89 LEU A O 1
ATOM 711 N N . TYR A 1 90 ? -2.075 4.369 7.071 1.00 98.75 90 TYR A N 1
ATOM 712 C CA . TYR A 1 90 ? -2.503 5.626 6.479 1.00 98.75 90 TYR A CA 1
ATOM 713 C C . TYR A 1 90 ? -3.965 5.566 6.059 1.00 98.75 90 TYR A C 1
ATOM 715 O O . TYR A 1 90 ? -4.455 4.513 5.647 1.00 98.75 90 TYR A O 1
ATOM 723 N N . THR A 1 91 ? -4.625 6.718 6.088 1.00 98.19 91 THR A N 1
ATOM 724 C CA . THR A 1 91 ? -5.949 6.949 5.503 1.00 98.19 91 THR A CA 1
ATOM 725 C C . THR A 1 91 ? -5.803 7.966 4.376 1.00 98.19 91 THR A C 1
ATOM 727 O O . THR A 1 91 ? -5.058 8.939 4.508 1.00 98.19 91 THR A O 1
ATOM 730 N N . LEU A 1 92 ? -6.473 7.752 3.242 1.00 98.00 92 LEU A N 1
ATOM 731 C CA . LEU A 1 92 ? -6.384 8.703 2.126 1.00 98.00 92 LEU A CA 1
ATOM 732 C C . LEU A 1 92 ? -7.472 9.782 2.189 1.00 98.00 92 LEU A C 1
ATOM 734 O O . LEU A 1 92 ? -7.214 10.937 1.855 1.00 98.00 92 LEU A O 1
ATOM 738 N N . ASN A 1 93 ? -8.669 9.437 2.669 1.00 95.31 93 ASN A N 1
ATOM 739 C CA . ASN A 1 93 ? -9.838 10.315 2.642 1.00 95.31 93 ASN A CA 1
ATOM 740 C C . ASN A 1 93 ? -10.251 10.722 4.058 1.00 95.31 93 ASN A C 1
ATOM 742 O O . ASN A 1 93 ? -11.078 10.068 4.688 1.00 95.31 93 ASN A O 1
ATOM 746 N N . GLY A 1 94 ? -9.681 11.816 4.559 1.00 95.31 94 GLY A N 1
ATOM 747 C CA . GLY A 1 94 ? -10.034 12.337 5.883 1.00 95.31 94 GLY A CA 1
ATOM 748 C C . GLY A 1 94 ? -9.545 11.471 7.047 1.00 95.31 94 GLY A C 1
ATOM 749 O O . GLY A 1 94 ? -8.893 10.440 6.864 1.00 95.31 94 GLY A O 1
ATOM 750 N N . ASP A 1 95 ? -9.834 11.940 8.253 1.00 97.88 95 ASP A N 1
ATOM 751 C CA . ASP A 1 95 ? -9.446 11.284 9.499 1.00 97.88 95 ASP A CA 1
ATOM 752 C C . ASP A 1 95 ? -10.381 10.111 9.794 1.00 97.88 95 ASP A C 1
ATOM 754 O O . ASP A 1 95 ? -11.571 10.149 9.474 1.00 97.88 95 ASP A O 1
ATOM 758 N N . ILE A 1 96 ? -9.852 9.084 10.452 1.00 98.25 96 ILE A N 1
ATOM 759 C CA . ILE A 1 96 ? -10.664 8.037 11.079 1.00 98.25 96 ILE A CA 1
ATOM 760 C C . ILE A 1 96 ? -10.369 7.999 12.573 1.00 98.25 96 ILE A C 1
ATOM 762 O O . ILE A 1 96 ? -9.289 8.407 13.003 1.00 98.25 96 ILE A O 1
ATOM 766 N N . THR A 1 97 ? -11.295 7.446 13.349 1.00 98.50 97 THR A N 1
ATOM 767 C CA . THR A 1 97 ? -11.073 7.142 14.764 1.00 98.50 97 THR A CA 1
ATOM 768 C C . THR A 1 97 ? -10.941 5.636 14.960 1.00 98.50 97 THR A C 1
ATOM 770 O O . THR A 1 97 ? -11.813 4.862 14.556 1.00 98.50 97 THR A O 1
ATOM 773 N N . LEU A 1 98 ? -9.841 5.228 15.592 1.00 98.38 98 LEU A N 1
ATOM 774 C CA . LEU A 1 98 ? -9.567 3.857 16.004 1.00 98.38 98 LEU A CA 1
ATOM 775 C C . LEU A 1 98 ? -9.532 3.775 17.530 1.00 98.38 98 LEU A C 1
ATOM 777 O O . LEU A 1 98 ? -8.943 4.621 18.194 1.00 98.38 98 LEU A O 1
ATOM 781 N N . GLU A 1 99 ? -10.131 2.736 18.090 1.00 98.38 99 GLU A N 1
ATOM 782 C CA . GLU A 1 99 ? -10.038 2.384 19.499 1.00 98.38 99 GLU A CA 1
ATOM 783 C C . GLU A 1 99 ? -9.032 1.244 19.673 1.00 98.38 99 GLU A C 1
ATOM 785 O O . GLU A 1 99 ? -9.231 0.142 19.155 1.00 98.38 99 GLU A O 1
ATOM 790 N N . PHE A 1 100 ? -7.945 1.521 20.392 1.00 98.25 100 PHE A N 1
ATOM 791 C CA . PHE A 1 100 ? -6.948 0.541 20.789 1.00 98.25 100 PHE A CA 1
ATOM 792 C C . PHE A 1 100 ? -7.348 -0.100 22.119 1.00 98.25 100 PHE A C 1
ATOM 794 O O . PHE A 1 100 ? -7.294 0.530 23.178 1.00 98.25 100 PHE A O 1
ATOM 801 N N . ARG A 1 101 ? -7.749 -1.369 22.057 1.00 97.00 101 ARG A N 1
ATOM 802 C CA . ARG A 1 101 ? -8.069 -2.199 23.224 1.00 97.00 101 ARG A CA 1
ATOM 803 C C . ARG A 1 101 ? -7.791 -3.661 22.909 1.00 97.00 101 ARG A C 1
ATOM 805 O O . ARG A 1 101 ? -7.820 -4.052 21.747 1.00 97.00 101 ARG A O 1
ATOM 812 N N . GLU A 1 102 ? -7.531 -4.468 23.935 1.00 94.00 102 GLU A N 1
ATOM 813 C CA . GLU A 1 102 ? -7.410 -5.931 23.793 1.00 94.00 102 GLU A CA 1
ATOM 814 C C . GLU A 1 102 ? -6.423 -6.368 22.692 1.00 94.00 102 GLU A C 1
ATOM 816 O O . GLU A 1 102 ? -6.677 -7.308 21.942 1.00 94.00 102 GLU A O 1
ATOM 821 N N . ASN A 1 103 ? -5.290 -5.666 22.564 1.00 94.94 103 ASN A N 1
ATOM 822 C CA . ASN A 1 103 ? -4.275 -5.946 21.543 1.00 94.94 103 ASN A CA 1
ATOM 823 C C . ASN A 1 103 ? -4.769 -5.803 20.081 1.00 94.94 103 ASN A C 1
ATOM 825 O O . ASN A 1 103 ? -4.219 -6.415 19.162 1.00 94.94 103 ASN A O 1
ATOM 829 N N . GLN A 1 104 ? -5.827 -5.021 19.849 1.00 96.69 104 GLN A N 1
ATOM 830 C CA . GLN A 1 104 ? -6.458 -4.831 18.542 1.00 96.69 104 GLN A CA 1
ATOM 831 C C . GLN A 1 104 ? -6.878 -3.371 18.338 1.00 96.69 104 GLN A C 1
ATOM 833 O O . GLN A 1 104 ? -7.142 -2.637 19.289 1.00 96.69 104 GLN A O 1
ATOM 838 N N . LEU A 1 105 ? -6.959 -2.952 17.076 1.00 97.88 105 LEU A N 1
ATOM 839 C CA . LEU A 1 105 ? -7.509 -1.654 16.692 1.00 97.88 105 LEU A CA 1
ATOM 840 C C . LEU A 1 105 ? -8.882 -1.851 16.065 1.00 97.88 105 LEU A C 1
ATOM 842 O O . LEU A 1 105 ? -9.018 -2.584 15.082 1.00 97.88 105 LEU A O 1
ATOM 846 N N . PHE A 1 106 ? -9.879 -1.160 16.603 1.00 97.75 106 PHE A N 1
ATOM 847 C CA . PHE A 1 106 ? -11.251 -1.183 16.108 1.00 97.75 106 PHE A CA 1
ATOM 848 C C . PHE A 1 106 ? -11.640 0.193 15.586 1.00 97.75 106 PHE A C 1
ATOM 850 O O . PHE A 1 106 ? -11.518 1.178 16.305 1.00 97.75 106 PHE A O 1
ATOM 857 N N . GLY A 1 107 ? -12.152 0.277 14.363 1.00 97.38 107 GLY A N 1
ATOM 858 C CA . GLY A 1 107 ? -12.854 1.472 13.912 1.00 97.38 107 GLY A CA 1
ATOM 859 C C . GLY A 1 107 ? -14.065 1.738 14.800 1.00 97.38 107 GLY A C 1
ATOM 860 O O . GLY A 1 107 ? -14.772 0.808 15.189 1.00 97.38 107 GLY A O 1
ATOM 861 N N . THR A 1 108 ? -14.308 3.002 15.134 1.00 97.38 108 THR A N 1
ATOM 862 C CA . THR A 1 108 ? -15.484 3.383 15.936 1.00 97.38 108 THR A CA 1
ATOM 863 C C . THR A 1 108 ? -16.758 3.510 15.099 1.00 97.38 108 THR A C 1
ATOM 865 O O . THR A 1 108 ? -17.843 3.626 15.661 1.00 97.38 108 THR A O 1
ATOM 868 N N . GLN A 1 109 ? -16.631 3.508 13.770 1.00 96.06 109 GLN A N 1
ATOM 869 C CA . GLN A 1 109 ? -17.724 3.606 12.804 1.00 96.06 109 GLN A CA 1
ATOM 870 C C . GLN A 1 109 ? -17.330 2.973 11.461 1.00 96.06 109 GLN A C 1
ATOM 872 O O . GLN A 1 109 ? -16.140 2.806 11.170 1.00 96.06 109 GLN A O 1
ATOM 877 N N . SER A 1 110 ? -18.327 2.695 10.620 1.00 95.56 110 SER A N 1
ATOM 878 C CA . SER A 1 110 ? -18.119 2.300 9.227 1.00 95.56 110 SER A CA 1
ATOM 879 C C . SER A 1 110 ? -17.498 3.438 8.418 1.00 95.56 110 SER A C 1
ATOM 881 O O . SER A 1 110 ? -17.863 4.603 8.601 1.00 95.56 110 SER A O 1
ATOM 883 N N . ILE A 1 111 ? -16.610 3.109 7.481 1.00 97.25 111 ILE A N 1
ATOM 884 C CA . ILE A 1 111 ? -15.957 4.086 6.607 1.00 97.25 111 ILE A CA 1
ATOM 885 C C . ILE A 1 111 ? -16.109 3.719 5.130 1.00 97.25 111 ILE A C 1
ATOM 887 O O . ILE A 1 111 ? -16.194 2.544 4.771 1.00 97.25 111 ILE A O 1
ATOM 891 N N . THR A 1 112 ? -16.053 4.747 4.283 1.00 97.38 112 THR A N 1
ATOM 892 C CA . THR A 1 112 ? -15.771 4.628 2.849 1.00 97.38 112 THR A CA 1
ATOM 893 C C . THR A 1 112 ? -14.478 5.386 2.573 1.00 97.38 112 THR A C 1
ATOM 895 O O . THR A 1 112 ? -14.459 6.614 2.498 1.00 97.38 112 THR A O 1
ATOM 898 N N . ASN A 1 113 ? -13.362 4.662 2.556 1.00 97.88 113 ASN A N 1
ATOM 899 C CA . ASN A 1 113 ? -12.014 5.233 2.577 1.00 97.88 113 ASN A CA 1
ATOM 900 C C . ASN A 1 113 ? -11.002 4.236 2.002 1.00 97.88 113 ASN A C 1
ATOM 902 O O . ASN A 1 113 ? -11.262 3.038 1.955 1.00 97.88 113 ASN A O 1
ATOM 906 N N . VAL A 1 114 ? -9.819 4.713 1.631 1.00 98.69 114 VAL A N 1
ATOM 907 C CA . VAL A 1 114 ? -8.682 3.857 1.299 1.00 98.69 114 VAL A CA 1
ATOM 908 C C . VAL A 1 114 ? -7.713 3.861 2.471 1.00 98.69 114 VAL A C 1
ATOM 910 O O . VAL A 1 114 ? -7.176 4.906 2.843 1.00 98.69 114 VAL A O 1
ATOM 913 N N . LEU A 1 115 ? -7.486 2.681 3.039 1.00 98.75 115 LEU A N 1
ATOM 914 C CA . LEU A 1 115 ? -6.470 2.451 4.053 1.00 98.75 115 LEU A CA 1
ATOM 915 C C . LEU A 1 115 ? -5.239 1.820 3.412 1.00 98.75 115 LEU A C 1
ATOM 917 O O . LEU A 1 115 ? -5.358 0.893 2.609 1.00 98.75 115 LEU A O 1
ATOM 921 N N . ARG A 1 116 ? -4.050 2.301 3.773 1.00 98.69 116 ARG A N 1
ATOM 922 C CA . ARG A 1 116 ? -2.784 1.754 3.273 1.00 98.69 116 ARG A CA 1
ATOM 923 C C . ARG A 1 116 ? -1.836 1.445 4.411 1.00 98.69 116 ARG A C 1
ATOM 925 O O . ARG A 1 116 ? -1.677 2.257 5.313 1.00 98.69 116 ARG A O 1
ATOM 932 N N . LEU A 1 117 ? -1.204 0.280 4.368 1.00 98.38 117 LEU A N 1
ATOM 933 C CA . LEU A 1 117 ? -0.337 -0.212 5.433 1.00 98.38 117 LEU A CA 1
ATOM 934 C C . LEU A 1 117 ? 1.059 -0.508 4.883 1.00 98.38 117 LEU A C 1
ATOM 936 O O . LEU A 1 117 ? 1.197 -1.201 3.874 1.00 98.38 117 LEU A O 1
ATOM 940 N N . THR A 1 118 ? 2.097 -0.015 5.551 1.00 98.50 118 THR A N 1
ATOM 941 C CA . THR A 1 118 ? 3.497 -0.297 5.196 1.00 98.50 118 THR A CA 1
ATOM 942 C C . THR A 1 118 ? 4.367 -0.461 6.436 1.00 98.50 118 THR A C 1
ATOM 944 O O . THR A 1 118 ? 4.001 -0.030 7.531 1.00 98.50 118 THR A O 1
ATOM 947 N N . LYS A 1 119 ? 5.529 -1.094 6.276 1.00 97.88 119 LYS A N 1
ATOM 948 C CA . LYS A 1 119 ? 6.508 -1.237 7.352 1.00 97.88 119 LYS A CA 1
ATOM 949 C C . LYS A 1 119 ? 7.338 0.043 7.456 1.00 97.88 119 LYS A C 1
ATOM 951 O O . LYS A 1 119 ? 7.949 0.471 6.475 1.00 97.88 119 LYS A O 1
ATOM 956 N N . LYS A 1 120 ? 7.399 0.618 8.658 1.00 98.06 120 LYS A N 1
ATOM 957 C CA . LYS A 1 120 ? 8.237 1.781 8.965 1.00 98.06 120 LYS A CA 1
ATOM 958 C C . LYS A 1 120 ? 9.709 1.441 8.722 1.00 98.06 120 LYS A C 1
ATOM 960 O O . LYS A 1 120 ? 10.174 0.359 9.086 1.00 98.06 120 LYS A O 1
ATOM 965 N N . GLN A 1 121 ? 10.431 2.374 8.118 1.00 97.81 121 GLN A N 1
ATOM 966 C CA . GLN A 1 121 ? 11.866 2.264 7.868 1.00 97.81 121 GLN A CA 1
ATOM 967 C C . GLN A 1 121 ? 12.653 2.786 9.078 1.00 97.81 121 GLN A C 1
ATOM 969 O O . GLN A 1 121 ? 12.150 3.610 9.844 1.00 97.81 121 GLN A O 1
ATOM 974 N N . SER A 1 122 ? 13.893 2.331 9.262 1.00 95.75 122 SER A N 1
ATOM 975 C CA . SER A 1 122 ? 14.791 2.896 10.283 1.00 95.75 122 SER A CA 1
ATOM 976 C C . SER A 1 122 ? 15.250 4.313 9.925 1.00 95.75 122 SER A C 1
ATOM 978 O O . SER A 1 122 ? 15.428 5.146 10.809 1.00 95.75 122 SER A O 1
ATOM 980 N N . ASP A 1 123 ? 15.404 4.590 8.631 1.00 96.56 123 ASP A N 1
ATOM 981 C CA . ASP A 1 123 ? 15.789 5.888 8.080 1.00 96.56 123 ASP A CA 1
ATOM 982 C C . ASP A 1 123 ? 14.586 6.857 8.050 1.00 96.56 123 ASP A C 1
ATOM 984 O O . ASP A 1 123 ? 13.516 6.545 7.517 1.00 96.56 123 ASP A O 1
ATOM 988 N N . SER A 1 124 ? 14.744 8.051 8.628 1.00 96.94 124 SER A N 1
ATOM 989 C CA . SER A 1 124 ? 13.706 9.089 8.672 1.00 96.94 124 SER A CA 1
ATOM 990 C C . SER A 1 124 ? 13.377 9.677 7.296 1.00 96.94 124 SER A C 1
ATOM 992 O O . SER A 1 124 ? 12.206 9.941 7.025 1.00 96.94 124 SER A O 1
ATOM 994 N N . TYR A 1 125 ? 14.361 9.824 6.408 1.00 97.88 125 TYR A N 1
ATOM 995 C CA . TYR A 1 125 ? 14.148 10.265 5.030 1.00 97.88 125 TYR A CA 1
ATOM 996 C C . TYR A 1 125 ? 13.401 9.199 4.219 1.00 97.88 125 TYR A C 1
ATOM 998 O O . TYR A 1 125 ? 12.492 9.509 3.452 1.00 97.88 125 TYR A O 1
ATOM 1006 N N . ALA A 1 126 ? 13.687 7.917 4.455 1.00 98.19 126 ALA A N 1
ATOM 1007 C CA . ALA A 1 126 ? 12.904 6.836 3.858 1.00 98.19 126 ALA A CA 1
ATOM 1008 C C . ALA A 1 126 ? 11.422 6.895 4.290 1.00 98.19 126 ALA A C 1
ATOM 1010 O O . ALA A 1 126 ? 10.524 6.681 3.475 1.00 98.19 126 ALA A O 1
ATOM 1011 N N . ASN A 1 127 ? 11.147 7.243 5.552 1.00 98.31 127 ASN A N 1
ATOM 1012 C CA . ASN A 1 127 ? 9.778 7.431 6.040 1.00 98.31 127 ASN A CA 1
ATOM 1013 C C . ASN A 1 127 ? 9.090 8.674 5.450 1.00 98.31 127 ASN A C 1
ATOM 1015 O O . ASN A 1 127 ? 7.903 8.603 5.146 1.00 98.31 127 ASN A O 1
ATOM 1019 N N . SER A 1 128 ? 9.805 9.782 5.223 1.00 98.44 128 SER A N 1
ATOM 1020 C CA . SER A 1 128 ? 9.203 10.962 4.580 1.00 98.44 128 SER A CA 1
ATOM 1021 C C . SER A 1 128 ? 8.838 10.702 3.114 1.00 98.44 128 SER A C 1
ATOM 1023 O O . SER A 1 128 ? 7.816 11.192 2.627 1.00 98.44 128 SER A O 1
ATOM 1025 N N . LEU A 1 129 ? 9.614 9.866 2.416 1.00 98.50 129 LEU A N 1
ATOM 1026 C CA . LEU A 1 129 ? 9.255 9.360 1.091 1.00 98.50 129 LEU A CA 1
ATOM 1027 C C . LEU A 1 129 ? 8.006 8.467 1.150 1.00 98.50 129 LEU A C 1
ATOM 1029 O O . LEU A 1 129 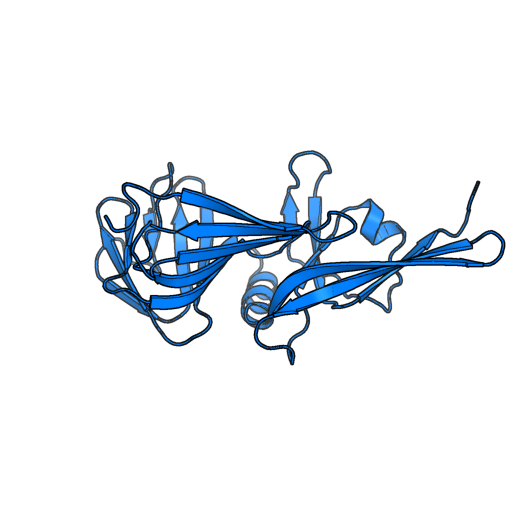? 7.122 8.610 0.302 1.00 98.50 129 LEU A O 1
ATOM 1033 N N . LEU A 1 130 ? 7.881 7.602 2.167 1.00 98.56 130 LEU A N 1
ATOM 1034 C CA . LEU A 1 130 ? 6.655 6.824 2.372 1.00 98.56 130 LEU A CA 1
ATOM 1035 C C . LEU A 1 130 ? 5.433 7.734 2.572 1.00 98.56 130 LEU A C 1
ATOM 1037 O O . LEU A 1 130 ? 4.400 7.501 1.947 1.00 98.56 130 LEU A O 1
ATOM 1041 N N . ASP A 1 131 ? 5.551 8.781 3.388 1.00 98.38 131 ASP A N 1
ATOM 1042 C CA . ASP A 1 131 ? 4.469 9.744 3.618 1.00 98.38 131 ASP A CA 1
ATOM 1043 C C . ASP A 1 131 ? 4.110 10.513 2.326 1.00 98.38 131 ASP A C 1
ATOM 1045 O O . ASP A 1 131 ? 2.937 10.735 2.030 1.00 98.38 131 ASP A O 1
ATOM 1049 N N . THR A 1 132 ? 5.109 10.873 1.513 1.00 98.38 132 THR A N 1
ATOM 1050 C CA . THR A 1 132 ? 4.938 11.664 0.277 1.00 98.38 132 THR A CA 1
ATOM 1051 C C . THR A 1 132 ? 4.211 10.898 -0.831 1.00 98.38 132 THR A C 1
ATOM 1053 O O . THR A 1 132 ? 3.439 11.488 -1.591 1.00 98.38 132 THR A O 1
ATOM 1056 N N . HIS A 1 133 ? 4.454 9.589 -0.938 1.00 98.50 133 HIS A N 1
ATOM 1057 C CA . HIS A 1 133 ? 3.978 8.752 -2.045 1.00 98.50 133 HIS A CA 1
ATOM 1058 C C . HIS A 1 133 ? 2.776 7.863 -1.687 1.00 98.50 133 HIS A C 1
ATOM 1060 O O . HIS A 1 133 ? 2.337 7.049 -2.502 1.00 98.50 133 HIS A O 1
ATOM 1066 N N . VAL A 1 134 ? 2.197 8.017 -0.490 1.00 98.56 134 VAL A N 1
ATOM 1067 C CA . VAL A 1 134 ? 1.101 7.153 -0.026 1.00 98.56 134 VAL A CA 1
ATOM 1068 C C . VAL A 1 134 ? -0.229 7.379 -0.752 1.00 98.56 134 VAL A C 1
ATOM 1070 O O . VAL A 1 134 ? -1.048 6.463 -0.818 1.00 98.56 134 VAL A O 1
ATOM 1073 N N . SER A 1 135 ? -0.470 8.558 -1.327 1.00 98.25 135 SER A N 1
ATOM 1074 C CA . SER A 1 135 ? -1.763 8.887 -1.943 1.00 98.25 135 SER A CA 1
ATOM 1075 C C . SER A 1 135 ? -1.998 8.231 -3.307 1.00 98.25 135 SER A C 1
ATOM 1077 O O . SER A 1 135 ? -3.126 8.258 -3.794 1.00 98.25 135 SER A O 1
ATOM 1079 N N . VAL A 1 136 ? -0.978 7.603 -3.902 1.00 98.50 136 VAL A N 1
ATOM 1080 C CA . VAL A 1 136 ? -1.067 6.868 -5.171 1.00 98.50 136 VAL A CA 1
ATOM 1081 C C . VAL A 1 136 ? -0.668 5.407 -4.989 1.00 98.50 136 VAL A C 1
ATOM 1083 O O . VAL A 1 136 ? 0.292 5.082 -4.284 1.00 98.50 136 VAL A O 1
ATOM 1086 N N . TYR A 1 137 ? -1.406 4.500 -5.620 1.00 98.50 137 TYR A N 1
ATOM 1087 C CA . TYR A 1 137 ? -1.190 3.060 -5.487 1.00 98.50 137 TYR A CA 1
ATOM 1088 C C . TYR A 1 137 ? -1.379 2.322 -6.807 1.00 98.50 137 TYR A C 1
ATOM 1090 O O . TYR A 1 137 ? -2.127 2.797 -7.664 1.00 98.50 137 TYR A O 1
ATOM 1098 N N . PRO A 1 138 ? -0.693 1.179 -6.989 1.00 98.12 138 PRO A N 1
ATOM 1099 C CA . PRO A 1 138 ? -0.820 0.398 -8.201 1.00 98.12 138 PRO A CA 1
ATOM 1100 C C . PRO A 1 138 ? -2.081 -0.469 -8.145 1.00 98.12 138 PRO A C 1
ATOM 1102 O O . PRO A 1 138 ? -2.450 -0.970 -7.082 1.00 98.12 138 PRO A O 1
ATOM 1105 N N . ILE A 1 139 ? -2.710 -0.668 -9.299 1.00 97.88 139 ILE A N 1
ATOM 1106 C CA . ILE A 1 139 ? -3.861 -1.571 -9.479 1.00 97.88 139 ILE A CA 1
ATOM 1107 C C . ILE A 1 139 ? -3.634 -2.610 -10.590 1.00 97.88 139 ILE A C 1
ATOM 1109 O O . ILE A 1 139 ? -4.359 -3.598 -10.677 1.00 97.88 139 ILE A O 1
ATOM 1113 N N . GLY A 1 140 ? -2.587 -2.432 -11.394 1.00 97.38 140 GLY A N 1
ATOM 1114 C CA . GLY A 1 140 ? -2.263 -3.290 -12.527 1.00 97.38 140 GLY A CA 1
ATOM 1115 C C . GLY A 1 140 ? -0.962 -2.878 -13.193 1.00 97.38 140 GLY A C 1
ATOM 1116 O O . GLY A 1 140 ? -0.308 -1.910 -12.781 1.00 97.38 140 GLY A O 1
ATOM 1117 N N . CYS A 1 141 ? -0.578 -3.620 -14.220 1.00 96.75 141 CYS A N 1
ATOM 1118 C CA . CYS A 1 141 ? 0.567 -3.315 -15.053 1.00 96.75 141 CYS A CA 1
ATOM 1119 C C . CYS A 1 141 ? 0.279 -3.673 -16.507 1.00 96.75 141 CYS A C 1
ATOM 1121 O O . CYS A 1 141 ? -0.098 -4.800 -16.809 1.00 96.75 141 CYS A O 1
ATOM 1123 N N . GLN A 1 142 ? 0.548 -2.740 -17.415 1.00 96.06 142 GLN A N 1
ATOM 1124 C CA . GLN A 1 142 ? 0.669 -3.062 -18.830 1.00 96.06 142 GLN A CA 1
ATOM 1125 C C . GLN A 1 142 ? 2.131 -3.349 -19.140 1.00 96.06 142 GLN A C 1
ATOM 1127 O O . GLN A 1 142 ? 3.014 -2.555 -18.803 1.00 96.06 142 GLN A O 1
ATOM 1132 N N . LEU A 1 143 ? 2.384 -4.466 -19.813 1.00 94.06 143 LEU A N 1
ATOM 1133 C CA . LEU A 1 143 ? 3.709 -4.821 -20.296 1.00 94.06 143 LEU A CA 1
ATOM 1134 C C . LEU A 1 143 ? 3.776 -4.580 -21.800 1.00 94.06 143 LEU A C 1
ATOM 1136 O O . LEU A 1 143 ? 3.003 -5.148 -22.568 1.00 94.06 143 LEU A O 1
ATOM 1140 N N . LYS A 1 144 ? 4.723 -3.746 -22.222 1.00 93.44 144 LYS A N 1
ATOM 1141 C CA . LYS A 1 144 ? 5.092 -3.604 -23.634 1.00 93.44 144 LYS A CA 1
ATOM 1142 C C . LYS A 1 144 ? 6.470 -4.195 -23.839 1.00 93.44 144 LYS A C 1
ATOM 1144 O O . LYS A 1 144 ? 7.345 -3.963 -23.013 1.00 93.44 144 LYS A O 1
ATOM 1149 N N . ALA A 1 145 ? 6.669 -4.919 -24.926 1.00 88.81 145 ALA A N 1
ATOM 1150 C CA . ALA A 1 145 ? 7.975 -5.420 -25.317 1.00 88.81 145 ALA A CA 1
ATOM 1151 C C . ALA A 1 145 ? 8.241 -5.035 -26.769 1.00 88.81 145 ALA A C 1
ATOM 1153 O O . ALA A 1 145 ? 7.328 -5.052 -27.592 1.00 88.81 145 ALA A O 1
ATOM 1154 N N . ASP A 1 146 ? 9.484 -4.679 -27.048 1.00 82.81 146 ASP A N 1
ATOM 1155 C CA . ASP A 1 146 ? 10.000 -4.388 -28.373 1.00 82.81 146 ASP A CA 1
ATOM 1156 C C . ASP A 1 146 ? 11.374 -5.051 -28.507 1.00 82.81 146 ASP A C 1
ATOM 1158 O O . ASP A 1 146 ? 12.112 -5.198 -27.527 1.00 82.81 146 ASP A O 1
ATOM 1162 N N . VAL A 1 147 ? 11.707 -5.490 -29.714 1.00 79.12 147 VAL A N 1
ATOM 1163 C CA . VAL A 1 147 ? 13.010 -6.069 -30.026 1.00 79.12 147 VAL A CA 1
ATOM 1164 C C . VAL A 1 147 ? 13.566 -5.296 -31.205 1.00 79.12 147 VAL A C 1
ATOM 1166 O O . VAL A 1 147 ? 12.977 -5.288 -32.283 1.00 79.12 147 VAL A O 1
ATOM 1169 N N . THR A 1 148 ? 14.719 -4.665 -31.004 1.00 74.81 148 THR A N 1
ATOM 1170 C CA . THR A 1 148 ? 15.452 -3.989 -32.074 1.00 74.81 148 THR A CA 1
ATOM 1171 C C . THR A 1 148 ? 16.822 -4.641 -32.208 1.00 74.81 148 THR A C 1
ATOM 1173 O O . THR A 1 148 ? 17.641 -4.581 -31.288 1.00 74.81 148 THR A O 1
ATOM 1176 N N . ASP A 1 149 ? 17.071 -5.278 -33.353 1.00 77.12 149 ASP A N 1
ATOM 1177 C CA . ASP A 1 149 ? 18.277 -6.064 -33.633 1.00 77.12 149 ASP A CA 1
ATOM 1178 C C . ASP A 1 149 ? 18.564 -7.112 -32.535 1.00 77.12 149 ASP A C 1
ATOM 1180 O O . ASP A 1 149 ? 17.781 -8.037 -32.332 1.00 77.12 149 ASP A O 1
ATOM 1184 N N . SER A 1 150 ? 19.680 -6.969 -31.811 1.00 76.75 150 SER A N 1
ATOM 1185 C CA . SER A 1 150 ? 20.111 -7.855 -30.721 1.00 76.75 150 SER A CA 1
ATOM 1186 C C . SER A 1 150 ? 19.737 -7.343 -29.323 1.00 76.75 150 SER A C 1
ATOM 1188 O O . SER A 1 150 ? 20.259 -7.853 -28.328 1.00 76.75 150 SER A O 1
ATOM 1190 N N . LYS A 1 151 ? 18.898 -6.301 -29.232 1.00 79.69 151 LYS A N 1
ATOM 1191 C CA . LYS A 1 151 ? 18.478 -5.676 -27.972 1.00 79.69 151 LYS A CA 1
ATOM 1192 C C . LYS A 1 151 ? 16.999 -5.924 -27.717 1.00 79.69 151 LYS A C 1
ATOM 1194 O O . LYS A 1 151 ? 16.153 -5.600 -28.548 1.00 79.69 151 LYS A O 1
ATOM 1199 N N . GLY A 1 152 ? 16.696 -6.452 -26.537 1.00 85.25 152 GLY A N 1
ATOM 1200 C CA . GLY A 1 152 ? 15.331 -6.557 -26.038 1.00 85.25 152 GLY A CA 1
ATOM 1201 C C . GLY A 1 152 ? 15.023 -5.369 -25.142 1.00 85.25 152 GLY A C 1
ATOM 1202 O O . GLY A 1 152 ? 15.780 -5.081 -24.217 1.00 85.25 152 GLY A O 1
ATOM 1203 N N . ALA A 1 153 ? 13.914 -4.684 -25.388 1.00 89.62 153 ALA A N 1
ATOM 1204 C CA . ALA A 1 153 ? 13.394 -3.672 -24.487 1.00 89.62 153 ALA A CA 1
ATOM 1205 C C . ALA A 1 153 ? 12.014 -4.096 -24.000 1.00 89.62 153 ALA A C 1
ATOM 1207 O O . ALA A 1 153 ? 11.142 -4.448 -24.789 1.00 89.62 153 ALA A O 1
ATOM 1208 N N . TYR A 1 154 ? 11.782 -4.034 -22.696 1.00 93.19 154 TYR A N 1
ATOM 1209 C CA . TYR A 1 154 ? 10.442 -4.209 -22.153 1.00 93.19 154 TYR A CA 1
ATOM 1210 C C . TYR A 1 154 ? 10.128 -3.109 -21.154 1.00 93.19 154 TYR A C 1
ATOM 1212 O O . TYR A 1 154 ? 10.993 -2.597 -20.452 1.00 93.19 154 TYR A O 1
ATOM 1220 N N . THR A 1 155 ? 8.877 -2.677 -21.146 1.00 95.19 155 THR A N 1
ATOM 1221 C CA . THR A 1 155 ? 8.417 -1.519 -20.397 1.00 95.19 155 THR A CA 1
ATOM 1222 C C . THR A 1 155 ? 7.236 -1.918 -19.538 1.00 95.19 155 THR A C 1
ATOM 1224 O O . THR A 1 155 ? 6.188 -2.302 -20.059 1.00 95.19 155 THR A O 1
ATOM 1227 N N . PHE A 1 156 ? 7.400 -1.785 -18.225 1.00 96.62 156 PHE A N 1
ATOM 1228 C CA . PHE A 1 156 ? 6.295 -1.865 -17.279 1.00 96.62 156 PHE A CA 1
ATOM 1229 C C . PHE A 1 156 ? 5.635 -0.495 -17.184 1.00 96.62 156 PHE A C 1
ATOM 1231 O O . PHE A 1 156 ? 6.277 0.479 -16.789 1.00 96.62 156 PHE A O 1
ATOM 1238 N N . ILE A 1 157 ? 4.355 -0.414 -17.525 1.00 97.00 157 ILE A N 1
ATOM 1239 C CA . ILE A 1 157 ? 3.538 0.788 -17.373 1.00 97.00 157 ILE A CA 1
ATOM 1240 C C . ILE A 1 157 ? 2.552 0.501 -16.246 1.00 97.00 157 ILE A C 1
ATOM 1242 O O . ILE A 1 157 ? 1.582 -0.233 -16.423 1.00 97.00 157 ILE A O 1
ATOM 1246 N N . TRP A 1 158 ? 2.824 1.044 -15.061 1.00 97.69 158 TRP A N 1
ATOM 1247 C CA . TRP A 1 158 ? 2.001 0.779 -13.887 1.00 97.69 158 TRP A CA 1
ATOM 1248 C C . TRP A 1 158 ? 0.663 1.509 -13.988 1.00 97.69 158 TRP A C 1
ATOM 1250 O O . TRP A 1 158 ? 0.613 2.740 -14.088 1.00 97.69 158 TRP A O 1
ATOM 1260 N N . GLU A 1 159 ? -0.424 0.749 -13.898 1.00 97.75 159 GLU A N 1
ATOM 1261 C CA . GLU A 1 159 ? -1.771 1.287 -13.747 1.00 97.75 159 GLU A CA 1
ATOM 1262 C C . GLU A 1 159 ? -1.970 1.710 -12.295 1.00 97.75 159 GLU A C 1
ATOM 1264 O O . GLU A 1 159 ? -1.587 0.997 -11.361 1.00 97.75 159 GLU A O 1
ATOM 1269 N N . ARG A 1 160 ? -2.531 2.902 -12.088 1.00 97.94 160 ARG A N 1
ATOM 1270 C CA . ARG A 1 160 ? -2.539 3.572 -10.784 1.00 97.94 160 ARG A CA 1
ATOM 1271 C C . ARG A 1 160 ? -3.905 4.147 -10.455 1.00 97.94 160 ARG A C 1
ATOM 1273 O O . ARG A 1 160 ? -4.658 4.529 -11.347 1.00 97.94 160 ARG A O 1
ATOM 1280 N N . LYS A 1 161 ? -4.169 4.288 -9.159 1.00 98.31 161 LYS A N 1
ATOM 1281 C CA . LYS A 1 161 ? -5.352 4.949 -8.599 1.00 98.31 161 LYS A CA 1
ATOM 1282 C C . LYS A 1 161 ? -4.959 5.820 -7.399 1.00 98.31 161 LYS A C 1
ATOM 1284 O O . LYS A 1 161 ? -3.849 5.699 -6.876 1.00 98.31 161 LYS A O 1
ATOM 1289 N N . GLY A 1 162 ? -5.859 6.712 -6.988 1.00 97.62 162 GLY A N 1
ATOM 1290 C CA . GLY A 1 162 ? -5.621 7.718 -5.950 1.00 97.62 162 GLY A CA 1
ATOM 1291 C C . GLY A 1 162 ? -5.238 9.074 -6.549 1.00 97.62 162 GLY A C 1
ATOM 1292 O O . GLY A 1 162 ? -5.782 9.470 -7.578 1.00 97.62 162 GLY A O 1
ATOM 1293 N N . ASP A 1 163 ? -4.309 9.786 -5.916 1.00 97.75 163 ASP A N 1
ATOM 1294 C CA . ASP A 1 163 ? -3.804 11.076 -6.395 1.00 97.75 163 ASP A CA 1
ATOM 1295 C C . ASP A 1 163 ? -2.764 10.880 -7.507 1.00 97.75 163 ASP A C 1
ATOM 1297 O O . ASP A 1 163 ? -1.571 10.687 -7.264 1.00 97.75 163 ASP A O 1
ATOM 1301 N N . LEU A 1 164 ? -3.222 10.939 -8.757 1.00 97.62 164 LEU A N 1
ATOM 1302 C CA . LEU A 1 164 ? -2.376 10.707 -9.928 1.00 97.62 164 LEU A CA 1
ATOM 1303 C C . LEU A 1 164 ? -1.342 11.816 -10.184 1.00 97.62 164 LEU A C 1
ATOM 1305 O O . LEU A 1 164 ? -0.474 11.610 -11.036 1.00 97.62 164 LEU A O 1
ATOM 1309 N N . THR A 1 165 ? -1.394 12.938 -9.448 1.00 97.12 165 THR A N 1
ATOM 1310 C CA . THR A 1 165 ? -0.349 13.978 -9.475 1.00 97.12 165 THR A CA 1
ATOM 1311 C C . THR A 1 165 ? 0.923 13.538 -8.747 1.00 97.12 165 THR A C 1
ATOM 1313 O O . THR A 1 165 ? 1.994 14.100 -8.975 1.00 97.12 165 THR A O 1
ATOM 1316 N N . LYS A 1 166 ? 0.833 12.505 -7.897 1.00 97.75 166 LYS A N 1
ATOM 1317 C CA . LYS A 1 166 ? 1.991 11.868 -7.267 1.00 97.75 166 LYS A CA 1
ATOM 1318 C C . LYS A 1 166 ? 2.543 10.735 -8.125 1.00 97.75 166 LYS A C 1
ATOM 1320 O O . LYS A 1 166 ? 1.834 10.050 -8.868 1.00 97.75 166 LYS A O 1
ATOM 1325 N N . THR A 1 167 ? 3.840 10.502 -7.969 1.00 97.94 167 THR A N 1
ATOM 1326 C CA . THR A 1 167 ? 4.546 9.386 -8.604 1.00 97.94 167 THR A CA 1
ATOM 1327 C C . THR A 1 167 ? 4.448 8.138 -7.737 1.00 97.94 167 THR A C 1
ATOM 1329 O O . THR A 1 167 ? 4.461 8.224 -6.513 1.00 97.94 167 THR A O 1
ATOM 1332 N N . LEU A 1 168 ? 4.348 6.969 -8.352 1.00 98.19 168 LEU A N 1
ATOM 1333 C CA . LEU A 1 168 ? 4.268 5.704 -7.639 1.00 98.19 168 LEU A CA 1
ATOM 1334 C C . LEU A 1 168 ? 5.605 5.336 -6.980 1.00 98.19 168 LEU A C 1
ATOM 1336 O O . LEU A 1 168 ? 6.637 5.351 -7.647 1.00 98.19 168 LEU A O 1
ATOM 1340 N N . LEU A 1 169 ? 5.561 4.943 -5.704 1.00 98.44 169 LEU A N 1
ATOM 1341 C CA . LEU A 1 169 ? 6.641 4.225 -5.025 1.00 98.44 169 LEU A CA 1
ATOM 1342 C C . LEU A 1 169 ? 6.367 2.714 -5.081 1.00 98.44 169 LEU A C 1
ATOM 1344 O O . LEU A 1 169 ? 5.312 2.250 -4.639 1.00 98.44 169 LEU A O 1
ATOM 1348 N N . HIS A 1 170 ? 7.325 1.947 -5.595 1.00 96.31 170 HIS A N 1
ATOM 1349 C CA . HIS A 1 170 ? 7.155 0.526 -5.890 1.00 96.31 170 HIS A CA 1
ATOM 1350 C C . HIS A 1 170 ? 8.479 -0.232 -5.662 1.00 96.31 170 HIS A C 1
ATOM 1352 O O . HIS A 1 170 ? 9.546 0.250 -6.038 1.00 96.31 170 HIS A O 1
ATOM 1358 N N . TYR A 1 171 ? 8.454 -1.402 -5.018 1.00 97.75 171 TYR A N 1
ATOM 1359 C CA . TYR A 1 171 ? 9.655 -2.212 -4.796 1.00 97.75 171 TYR A CA 1
ATOM 1360 C C . TYR A 1 171 ? 10.160 -2.900 -6.068 1.00 97.75 171 TYR A C 1
ATOM 1362 O O . TYR A 1 171 ? 9.406 -3.526 -6.807 1.00 97.75 171 TYR A O 1
ATOM 1370 N N . THR A 1 172 ? 11.479 -2.868 -6.251 1.00 96.94 172 THR A N 1
ATOM 1371 C CA . THR A 1 172 ? 12.211 -3.547 -7.325 1.00 96.94 172 THR A CA 1
ATOM 1372 C C . THR A 1 172 ? 12.988 -4.752 -6.802 1.00 96.94 172 THR A C 1
ATOM 1374 O O . THR A 1 172 ? 13.507 -4.746 -5.680 1.00 96.94 172 THR A O 1
ATOM 1377 N N . LEU A 1 173 ? 13.137 -5.773 -7.647 1.00 96.19 173 LEU A N 1
ATOM 1378 C CA . LEU A 1 173 ? 14.058 -6.890 -7.433 1.00 96.19 173 LEU A CA 1
ATOM 1379 C C . LEU A 1 173 ? 15.443 -6.574 -8.010 1.00 96.19 173 LEU A C 1
ATOM 1381 O O . LEU A 1 173 ? 15.594 -5.647 -8.803 1.00 96.19 173 LEU A O 1
ATOM 1385 N N . ALA A 1 174 ? 16.459 -7.348 -7.618 1.00 95.06 174 ALA A N 1
ATOM 1386 C CA . ALA A 1 174 ? 17.835 -7.140 -8.078 1.00 95.06 174 ALA A CA 1
ATOM 1387 C C . ALA A 1 174 ? 17.959 -7.121 -9.607 1.00 95.06 174 ALA A C 1
ATOM 1389 O O . ALA A 1 174 ? 18.504 -6.164 -10.148 1.00 95.06 174 ALA A O 1
ATOM 1390 N N . HIS A 1 175 ? 17.368 -8.103 -10.291 1.00 92.62 175 HIS A N 1
ATOM 1391 C CA . HIS A 1 175 ? 17.393 -8.163 -11.754 1.00 92.62 175 HIS A CA 1
ATOM 1392 C C . HIS A 1 175 ? 16.641 -7.002 -12.411 1.00 92.62 175 HIS A C 1
ATOM 1394 O O . HIS A 1 175 ? 17.063 -6.548 -13.463 1.00 92.62 175 HIS A O 1
ATOM 1400 N N . HIS A 1 176 ? 15.599 -6.438 -11.775 1.00 95.44 176 HIS A N 1
ATOM 1401 C CA . HIS A 1 176 ? 14.983 -5.220 -12.307 1.00 95.44 176 HIS A CA 1
ATOM 1402 C C . HIS A 1 176 ? 16.017 -4.089 -12.364 1.00 95.44 176 HIS A C 1
ATOM 1404 O O . HIS A 1 176 ? 16.180 -3.434 -13.381 1.00 95.44 176 HIS A O 1
ATOM 1410 N N . ARG A 1 177 ? 16.766 -3.873 -11.281 1.00 94.44 177 ARG A N 1
ATOM 1411 C CA . ARG A 1 177 ? 17.726 -2.763 -11.198 1.00 94.44 177 ARG A CA 1
ATOM 1412 C C . ARG A 1 177 ? 18.929 -2.919 -12.126 1.00 94.44 177 ARG A C 1
ATOM 1414 O O . ARG A 1 177 ? 19.542 -1.916 -12.460 1.00 94.44 177 ARG A O 1
ATOM 1421 N N . GLN A 1 178 ? 19.274 -4.146 -12.512 1.00 93.31 178 GLN A N 1
ATOM 1422 C CA . GLN A 1 178 ? 20.405 -4.413 -13.405 1.00 93.31 178 GLN A CA 1
ATOM 1423 C C . GLN A 1 178 ? 20.164 -3.906 -14.827 1.00 93.31 178 GLN A C 1
ATOM 1425 O O . GLN A 1 178 ? 21.110 -3.481 -15.482 1.00 93.31 178 GLN A O 1
ATOM 1430 N N . VAL A 1 179 ? 18.911 -3.937 -15.283 1.00 93.69 179 VAL A N 1
ATOM 1431 C CA . VAL A 1 179 ? 18.551 -3.635 -16.677 1.00 93.69 179 VAL A CA 1
ATOM 1432 C C . VAL A 1 179 ? 17.625 -2.425 -16.800 1.00 93.69 179 VAL A C 1
ATOM 1434 O O . VAL A 1 179 ? 17.302 -1.993 -17.902 1.00 93.69 179 VAL A O 1
ATOM 1437 N N . MET A 1 180 ? 17.201 -1.839 -15.678 1.00 95.38 180 MET A N 1
ATOM 1438 C CA . MET A 1 180 ? 16.375 -0.635 -15.668 1.00 95.38 180 MET A CA 1
ATOM 1439 C C . MET A 1 180 ? 17.169 0.580 -16.153 1.00 95.38 180 MET A C 1
ATOM 1441 O O . MET A 1 180 ? 18.223 0.918 -15.617 1.00 95.38 180 MET A O 1
ATOM 1445 N N . SER A 1 181 ? 16.613 1.286 -17.134 1.00 92.88 181 SER A N 1
ATOM 1446 C CA . SER A 1 181 ? 17.127 2.569 -17.598 1.00 92.88 181 SER A CA 1
ATOM 1447 C C . SER A 1 181 ? 17.099 3.597 -16.467 1.00 92.88 181 SER A C 1
ATOM 1449 O O . SER A 1 181 ? 16.054 3.814 -15.840 1.00 92.88 181 SER A O 1
ATOM 1451 N N . SER A 1 182 ? 18.224 4.289 -16.264 1.00 87.62 182 SER A N 1
ATOM 1452 C CA . SER A 1 182 ? 18.413 5.312 -15.224 1.00 87.62 182 SER A CA 1
ATOM 1453 C C . SER A 1 182 ? 17.410 6.464 -15.290 1.00 87.62 182 SER A C 1
ATOM 1455 O O . SER A 1 182 ? 17.195 7.146 -14.295 1.00 87.62 182 SER A O 1
ATOM 1457 N N . ASN A 1 183 ? 16.795 6.685 -16.453 1.00 88.25 183 ASN A N 1
ATOM 1458 C CA . ASN A 1 183 ? 15.879 7.801 -16.681 1.00 88.25 183 ASN A CA 1
ATOM 1459 C C . ASN A 1 183 ? 14.407 7.426 -16.437 1.00 88.25 183 ASN A C 1
ATOM 1461 O O . ASN A 1 183 ? 13.541 8.289 -16.544 1.00 88.25 183 ASN A O 1
ATOM 1465 N N . SER A 1 184 ? 14.106 6.153 -16.149 1.00 90.81 184 SER A N 1
ATOM 1466 C CA . SER A 1 184 ? 12.721 5.675 -16.015 1.00 90.81 184 SER A CA 1
ATOM 1467 C C . SER A 1 184 ? 12.190 5.723 -14.577 1.00 90.81 184 SER A C 1
ATOM 1469 O O . SER A 1 184 ? 11.022 6.044 -14.356 1.00 90.81 184 SER A O 1
ATOM 1471 N N . ALA A 1 185 ? 13.047 5.463 -13.587 1.00 95.62 185 ALA A N 1
ATOM 1472 C CA . ALA A 1 185 ? 12.687 5.517 -12.176 1.00 95.62 185 ALA A CA 1
ATOM 1473 C C . ALA A 1 185 ? 13.907 5.780 -11.285 1.00 95.62 185 ALA A C 1
ATOM 1475 O O . ALA A 1 185 ? 15.033 5.407 -11.614 1.00 95.62 185 ALA A O 1
ATOM 1476 N N . THR A 1 186 ? 13.660 6.373 -10.119 1.00 96.81 186 THR A N 1
ATOM 1477 C CA . THR A 1 186 ? 14.707 6.776 -9.173 1.00 96.81 186 THR A CA 1
ATOM 1478 C C . THR A 1 186 ? 14.708 5.866 -7.952 1.00 96.81 186 THR A C 1
ATOM 1480 O O . THR A 1 186 ? 13.672 5.681 -7.312 1.00 96.81 186 THR A O 1
ATOM 1483 N N . GLY A 1 187 ? 15.871 5.313 -7.603 1.00 96.44 187 GLY A N 1
ATOM 1484 C CA . GLY A 1 187 ? 16.041 4.504 -6.395 1.00 96.44 187 GLY A CA 1
ATOM 1485 C C . GLY A 1 187 ? 15.905 5.320 -5.107 1.00 96.44 187 GLY A C 1
ATOM 1486 O O . GLY A 1 187 ? 16.194 6.514 -5.071 1.00 96.44 187 GLY A O 1
ATOM 1487 N N . THR A 1 188 ? 15.477 4.663 -4.032 1.00 97.56 188 THR A N 1
ATOM 1488 C CA . THR A 1 188 ? 15.280 5.269 -2.705 1.00 97.56 188 THR A CA 1
ATOM 1489 C C . THR A 1 188 ? 15.998 4.452 -1.624 1.00 97.56 188 THR A C 1
ATOM 1491 O O . THR A 1 188 ? 16.327 3.287 -1.860 1.00 97.56 188 THR A O 1
ATOM 1494 N N . PRO A 1 189 ? 16.203 4.998 -0.412 1.00 97.31 189 PRO A N 1
ATOM 1495 C CA . PRO A 1 189 ? 16.700 4.220 0.727 1.00 97.31 189 PRO A CA 1
ATOM 1496 C C . PRO A 1 189 ? 15.662 3.249 1.322 1.00 97.31 189 PRO A C 1
ATOM 1498 O O . PRO A 1 189 ? 15.973 2.537 2.272 1.00 97.31 189 PRO A O 1
ATOM 1501 N N . ILE A 1 190 ? 14.433 3.196 0.793 1.00 98.00 190 ILE A N 1
ATOM 1502 C CA . ILE A 1 190 ? 13.379 2.306 1.291 1.00 98.00 190 ILE A CA 1
ATOM 1503 C C . ILE A 1 190 ? 13.715 0.866 0.909 1.00 98.00 190 ILE A C 1
ATOM 1505 O O . ILE A 1 190 ? 13.886 0.545 -0.269 1.00 98.00 190 ILE A O 1
ATOM 1509 N N . GLN A 1 191 ? 13.748 -0.023 1.898 1.00 95.94 191 GLN A N 1
ATOM 1510 C CA . GLN A 1 191 ? 14.115 -1.420 1.702 1.00 95.94 191 GLN A CA 1
ATOM 1511 C C . GLN A 1 191 ? 13.086 -2.369 2.313 1.00 95.94 191 GLN A C 1
ATOM 1513 O O . GLN A 1 191 ? 12.352 -2.048 3.249 1.00 95.94 191 GLN A O 1
ATOM 1518 N N . SER A 1 192 ? 13.020 -3.567 1.746 1.00 94.38 192 SER A N 1
ATOM 1519 C CA . SER A 1 192 ? 12.278 -4.696 2.299 1.00 94.38 192 SER A CA 1
ATOM 1520 C C . SER A 1 192 ? 12.965 -5.999 1.898 1.00 94.38 192 SER A C 1
ATOM 1522 O O . SER A 1 192 ? 13.816 -6.012 1.012 1.00 94.38 192 SER A O 1
ATOM 1524 N N . GLN A 1 193 ? 12.617 -7.104 2.547 1.00 92.50 193 GLN A N 1
ATOM 1525 C CA . GLN A 1 193 ? 13.099 -8.426 2.159 1.00 92.50 193 GLN A CA 1
ATOM 1526 C C . GLN A 1 193 ? 12.021 -9.121 1.338 1.00 92.50 193 GLN A C 1
ATOM 1528 O O . GLN A 1 193 ? 10.857 -9.160 1.738 1.00 92.50 193 GLN A O 1
ATOM 1533 N N . SER A 1 194 ? 12.396 -9.657 0.179 1.00 88.00 194 SER A N 1
ATOM 1534 C CA . SER A 1 194 ? 11.509 -10.578 -0.529 1.00 88.00 194 SER A CA 1
ATOM 1535 C C . SER A 1 194 ? 11.499 -11.940 0.166 1.00 88.00 194 SER A C 1
ATOM 1537 O O . SER A 1 194 ? 12.390 -12.262 0.949 1.00 88.00 194 SER A O 1
ATOM 1539 N N . SER A 1 195 ? 10.509 -12.769 -0.157 1.00 84.88 195 SER A N 1
ATOM 1540 C CA . SER A 1 195 ? 10.401 -14.123 0.391 1.00 84.88 195 SER A CA 1
ATOM 1541 C C . SER A 1 195 ? 11.572 -15.035 0.004 1.00 84.88 195 SER A C 1
ATOM 1543 O O . SER A 1 195 ? 11.929 -15.916 0.775 1.00 84.88 195 SER A O 1
ATOM 1545 N N . SER A 1 196 ? 12.146 -14.861 -1.194 1.00 87.50 196 SER A N 1
ATOM 1546 C CA . SER A 1 196 ? 13.160 -15.783 -1.741 1.00 87.50 196 SER A CA 1
ATOM 1547 C C . SER A 1 196 ? 14.146 -15.176 -2.748 1.00 87.50 196 SER A C 1
ATOM 1549 O O . SER A 1 196 ? 15.008 -15.883 -3.257 1.00 87.50 196 SER A O 1
ATOM 1551 N N . LYS A 1 197 ? 14.050 -13.880 -3.062 1.00 88.19 197 LYS A N 1
ATOM 1552 C CA . LYS A 1 197 ? 14.860 -13.195 -4.092 1.00 88.19 197 LYS A CA 1
ATOM 1553 C C . LYS A 1 197 ? 15.772 -12.103 -3.508 1.00 88.19 197 LYS A C 1
ATOM 1555 O O . LYS A 1 197 ? 16.217 -11.212 -4.230 1.00 88.19 197 LYS A O 1
ATOM 1560 N N . GLY A 1 198 ? 16.021 -12.155 -2.198 1.00 92.38 198 GLY A N 1
ATOM 1561 C CA . GLY A 1 198 ? 16.858 -11.199 -1.473 1.00 92.38 198 GLY A CA 1
ATOM 1562 C C . GLY A 1 198 ? 16.221 -9.813 -1.269 1.00 92.38 198 GLY A C 1
ATOM 1563 O O . GLY A 1 198 ? 14.988 -9.685 -1.303 1.00 92.38 198 GLY A O 1
ATOM 1564 N N . PRO A 1 199 ? 17.046 -8.774 -1.044 1.00 93.50 199 PRO A N 1
ATOM 1565 C CA . PRO A 1 199 ? 16.581 -7.422 -0.752 1.00 93.50 199 PRO A CA 1
ATOM 1566 C C . PRO A 1 199 ? 15.858 -6.755 -1.927 1.00 93.50 199 PRO A C 1
ATOM 1568 O O . PRO A 1 199 ? 16.342 -6.711 -3.067 1.00 93.50 199 PRO A O 1
ATOM 1571 N N . MET A 1 200 ? 14.712 -6.162 -1.613 1.00 97.06 200 MET A N 1
ATOM 1572 C CA . MET A 1 200 ? 13.954 -5.287 -2.494 1.00 97.06 200 MET A CA 1
ATOM 1573 C C . MET A 1 200 ? 14.232 -3.824 -2.158 1.00 97.06 200 MET A C 1
ATOM 1575 O O . MET A 1 200 ? 14.320 -3.464 -0.985 1.00 97.06 200 MET A O 1
ATOM 1579 N N . ILE A 1 201 ? 14.320 -2.981 -3.187 1.00 97.56 201 ILE A N 1
ATOM 1580 C CA . ILE A 1 201 ? 14.587 -1.542 -3.040 1.00 97.56 201 ILE A CA 1
ATOM 1581 C C . ILE A 1 201 ? 13.426 -0.760 -3.645 1.00 97.56 201 ILE A C 1
ATOM 1583 O O . ILE A 1 201 ? 13.019 -1.044 -4.772 1.00 97.56 201 ILE A O 1
ATOM 1587 N N . GLY A 1 202 ? 12.883 0.200 -2.900 1.00 97.81 202 GLY A N 1
ATOM 1588 C CA . GLY A 1 202 ? 11.821 1.082 -3.370 1.00 97.81 202 GLY A CA 1
ATOM 1589 C C . GLY A 1 202 ? 12.334 2.018 -4.460 1.00 97.81 202 GLY A C 1
ATOM 1590 O O . GLY A 1 202 ? 13.382 2.641 -4.298 1.00 97.81 202 GLY A O 1
ATOM 1591 N N . TYR A 1 203 ? 11.605 2.110 -5.566 1.00 98.19 203 TYR A N 1
ATOM 1592 C CA . TYR A 1 203 ? 11.857 3.041 -6.661 1.00 98.19 203 TYR A CA 1
ATOM 1593 C C . TYR A 1 203 ? 10.633 3.925 -6.877 1.00 98.19 203 TYR A C 1
ATOM 1595 O O . TYR A 1 203 ? 9.497 3.464 -6.758 1.00 98.19 203 TYR A O 1
ATOM 1603 N N . ILE A 1 204 ? 10.878 5.188 -7.211 1.00 98.25 204 ILE A N 1
ATOM 1604 C CA . ILE A 1 204 ? 9.852 6.166 -7.562 1.00 98.25 204 ILE A CA 1
ATOM 1605 C C . ILE A 1 204 ? 9.804 6.271 -9.085 1.00 98.25 204 ILE A C 1
ATOM 1607 O O . ILE A 1 204 ? 10.772 6.701 -9.710 1.00 98.25 204 ILE A O 1
ATOM 1611 N N . GLY A 1 205 ? 8.686 5.870 -9.685 1.00 97.50 205 GLY A N 1
ATOM 1612 C CA . GLY A 1 205 ? 8.479 5.923 -11.131 1.00 97.50 205 GLY A CA 1
ATOM 1613 C C . GLY A 1 205 ? 7.202 5.202 -11.556 1.00 97.50 205 GLY A C 1
ATOM 1614 O O . GLY A 1 205 ? 6.890 4.125 -11.055 1.00 97.50 205 GLY A O 1
ATOM 1615 N N . ASN A 1 206 ? 6.460 5.798 -12.490 1.00 97.31 206 ASN A N 1
ATOM 1616 C CA . ASN A 1 206 ? 5.216 5.218 -13.015 1.00 97.31 206 ASN A CA 1
ATOM 1617 C C . ASN A 1 206 ? 5.463 4.251 -14.184 1.00 97.31 206 ASN A C 1
ATOM 1619 O O . ASN A 1 206 ? 4.603 3.431 -14.494 1.00 97.31 206 ASN A O 1
ATOM 1623 N N . VAL A 1 207 ? 6.621 4.367 -14.835 1.00 96.88 207 VAL A N 1
ATOM 1624 C CA . VAL A 1 207 ? 7.019 3.573 -15.997 1.00 96.88 207 VAL A CA 1
ATOM 1625 C C . VAL A 1 207 ? 8.438 3.085 -15.769 1.00 96.88 207 VAL A C 1
ATOM 1627 O O . VAL A 1 207 ? 9.306 3.887 -15.442 1.00 96.88 207 VAL A O 1
ATOM 1630 N N . TRP A 1 208 ? 8.682 1.791 -15.931 1.00 96.81 208 TRP A N 1
ATOM 1631 C CA . TRP A 1 208 ? 10.021 1.211 -15.841 1.00 96.81 208 TRP A CA 1
ATOM 1632 C C . TRP A 1 208 ? 10.431 0.699 -17.209 1.00 96.81 208 TRP A C 1
ATOM 1634 O O . TRP A 1 208 ? 9.768 -0.182 -17.749 1.00 96.81 208 TRP A O 1
ATOM 1644 N N . ILE A 1 209 ? 11.510 1.252 -17.755 1.00 95.44 209 ILE A N 1
ATOM 1645 C CA . ILE A 1 209 ? 12.057 0.847 -19.051 1.00 95.44 209 ILE A CA 1
ATOM 1646 C C . ILE A 1 209 ? 13.235 -0.075 -18.776 1.00 95.44 209 ILE A C 1
ATOM 1648 O O . ILE A 1 209 ? 14.180 0.326 -18.098 1.00 95.44 209 ILE A O 1
ATOM 1652 N N . MET A 1 210 ? 13.176 -1.289 -19.303 1.00 94.62 210 MET A N 1
ATOM 1653 C CA . MET A 1 210 ? 14.124 -2.369 -19.060 1.00 94.62 210 MET A CA 1
ATOM 1654 C C . MET A 1 210 ? 14.835 -2.692 -20.372 1.00 94.62 210 MET A C 1
ATOM 1656 O O . MET A 1 210 ? 14.169 -2.885 -21.388 1.00 94.62 210 MET A O 1
ATOM 1660 N N . ILE A 1 211 ? 16.167 -2.706 -20.369 1.00 92.81 211 ILE A N 1
ATOM 1661 C CA . ILE A 1 211 ? 16.998 -2.846 -21.568 1.00 92.81 211 ILE A CA 1
ATOM 1662 C C . ILE A 1 211 ? 17.951 -4.027 -21.388 1.00 92.81 211 ILE A C 1
ATOM 1664 O O . ILE A 1 211 ? 18.915 -3.953 -20.626 1.00 92.81 211 ILE A O 1
ATOM 1668 N N . GLU A 1 212 ? 17.710 -5.085 -22.152 1.00 89.38 212 GLU A N 1
ATOM 1669 C CA . GLU A 1 212 ? 18.586 -6.245 -22.274 1.00 89.38 212 GLU A CA 1
ATOM 1670 C C . GLU A 1 212 ? 19.507 -6.039 -23.481 1.00 89.38 212 GLU A C 1
ATOM 1672 O O . GLU A 1 212 ? 19.073 -6.061 -24.634 1.00 89.38 212 GLU A O 1
ATOM 1677 N N . ASN A 1 213 ? 20.794 -5.795 -23.220 1.00 79.12 213 ASN A N 1
ATOM 1678 C CA . ASN A 1 213 ? 21.761 -5.433 -24.264 1.00 79.12 213 ASN A CA 1
ATOM 1679 C C . ASN A 1 213 ? 22.301 -6.627 -25.072 1.00 79.12 213 ASN A C 1
ATOM 1681 O O . ASN A 1 213 ? 22.987 -6.403 -26.069 1.00 79.12 213 ASN A O 1
ATOM 1685 N N . SER A 1 214 ? 21.990 -7.859 -24.658 1.00 71.88 214 SER A N 1
ATOM 1686 C CA . SER A 1 214 ? 22.457 -9.086 -25.304 1.00 71.88 214 SER A CA 1
ATOM 1687 C C . SER A 1 214 ? 21.361 -10.148 -25.292 1.00 71.88 214 SER A C 1
ATOM 1689 O O . SER A 1 214 ? 21.239 -10.909 -24.334 1.00 71.88 214 SER A O 1
ATOM 1691 N N . LEU A 1 215 ? 20.572 -10.210 -26.363 1.00 63.12 215 LEU A N 1
ATOM 1692 C CA . LEU A 1 215 ? 19.725 -11.367 -26.640 1.00 63.12 215 LEU A CA 1
ATOM 1693 C C . LEU A 1 215 ? 20.628 -12.484 -27.190 1.00 63.12 215 LEU A C 1
ATOM 1695 O O . LEU A 1 215 ? 21.095 -12.390 -28.324 1.00 63.12 215 LEU A O 1
ATOM 1699 N N . SER A 1 216 ? 20.963 -13.468 -26.350 1.00 59.47 216 SER A N 1
ATOM 1700 C CA . SER A 1 216 ? 21.709 -14.672 -26.754 1.00 59.47 216 SER A CA 1
ATOM 1701 C C . SER A 1 216 ? 20.838 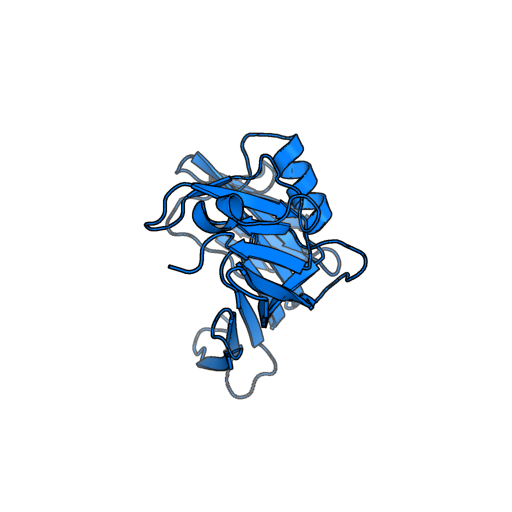-15.644 -27.534 1.00 59.47 216 SER A C 1
ATOM 1703 O O . SER A 1 216 ? 19.696 -15.852 -27.061 1.00 59.47 216 SER A O 1
#

Sequence (216 aa):
TEFSTQKFEIIYVDDPGFSLTLKMYQENSQSSIIMPIVRGMAYVTFEYNSATPKISTTHAILSVNGQTSGRLTGKRFEIVLNNQQTWILYTLNGDITLEFRENQLFGTQSITNVLRLTKKQSDSYANSLLDTHVSVYPIGCQLKADVTDSKGAYTFIWERKGDLTKTLLHYTLAHHRQVMSSNSATGTPIQSQSSSKGPMIGYIGNVWIMIENSLS

Radius of gyration: 18.99 Å; chains: 1; bounding box: 50×30×59 Å

Foldseek 3Di:
DQPPPKDKDFPDADVVGQWTKIKIHDPPDQWIWIWIDGHFWQWTKIFTDQAKDKDADPFAFCDWVNHRWAKDKDAWIWTQTPVRWIKIKGWQPHIWMWTDDPSMTITPGTDRTMIIMHTDDPDPVLVVVCVQAVQKTFRDWDKDWDDDDFKIKIKTQTHMDGPPVAWHKGWDAPLLVVFWDPPAWAWDPDWDADPPRGIITIITHRMTMGMDNGDD

pLDDT: mean 94.22, std 7.57, range [53.75, 98.75]